Protein AF-0000000065955370 (afdb_homodimer)

GO terms:
  GO:0002281 macrophage activation involved in immune response (P, TAS)

Organism: Anas platyrhynchos (NCBI:txid8839)

Secondary structure (DSSP, 8-state):
--HHHHHHHHHHHHHHHTT-SSHHHHHHHHHHHHHHHHHHTTTTSGGGGSS--SSHHHHTT--SHHHHHHHHHHHHHHHHHHHTTS-TTSHHHHHHHHHHHHHHHHTHHHHHHHHHHHHHHT----SHHHHHHHHHHHHHHHHHHH------------------/--HHHHHHHHHHHHHHHTT-SSHHHHHHHHHHHHHHHHHHTTTTSGGGGSS--SSHHHHTT--SHHHHHHHHHHHHHHHHHHHTTS-TTSHHHHHHHHHHHHHHHHTHHHHHHHHHHHHHHT----SHHHHHHHHHHHHHHHHHHH------------------

pLDDT: mean 81.18, std 18.49, range [29.02, 98.19]

Solvent-accessible surface area (backbone atoms only — not comparable to full-atom values): 18518 Å² total; per-residue (Å²): 128,52,69,65,53,50,50,49,51,35,36,41,37,41,20,55,71,68,68,43,78,70,35,68,62,49,43,50,49,50,50,50,28,49,53,54,50,22,58,75,57,58,24,77,46,78,70,48,71,58,75,80,71,77,54,60,77,74,50,68,82,48,82,50,64,73,45,18,41,27,57,45,25,54,51,47,52,53,52,51,59,50,53,69,76,49,70,65,84,40,65,46,51,41,51,50,50,51,52,47,50,52,51,42,61,75,24,48,70,30,35,50,52,44,51,51,54,46,52,53,73,70,60,67,77,64,56,67,68,51,39,21,35,43,54,57,40,45,66,60,50,48,47,60,46,49,29,56,75,70,67,76,70,74,75,76,72,73,76,74,77,72,85,117,128,52,70,64,53,50,49,50,52,34,37,42,37,39,21,55,71,68,69,43,77,69,36,68,63,48,45,50,50,49,50,49,27,50,53,52,50,22,60,76,58,59,24,76,45,78,69,50,71,56,76,79,72,77,55,60,78,75,50,66,82,49,80,49,63,70,46,20,41,26,58,46,27,54,52,44,50,54,52,51,60,50,53,70,77,50,71,65,85,40,66,45,52,40,51,50,50,51,52,47,50,51,51,42,60,76,24,47,70,29,35,51,53,44,51,49,53,45,53,54,72,70,60,68,75,66,54,68,71,52,38,22,34,42,54,57,39,45,66,61,48,48,46,61,46,49,29,58,75,71,68,76,69,75,74,77,73,72,77,77,78,75,86,119

Nearest PDB structures (foldseek):
  3bes-assembly1_L  TM=5.157E-01  e=6.052E-05  Homo sapiens
  6e3l-assembly1_B  TM=5.035E-01  e=3.809E-04  Homo sapiens
  1d9c-assembly1_B  TM=4.790E-01  e=4.481E-04  Bos taurus
  1yo7-assembly2_B  TM=3.529E-01  e=4.428E+00  Escherichia coli
  3bes-assembly1_L  TM=5.156E-01  e=5.074E-05  Homo sapiens

Sequence (328 aa):
MTCQTYCLFVLSVIMIYFGCSGSALFLGQLQNDIDKLKADFNASNSDVADGNPVFIEKVKNWTERNEKRIILSQIVTLYLEMLKKTDMSKPHIKNLSEQLNTLRNTLSNDYKKFRDLVELSNLQLTGLKIQRKAVSELFSVLQKLVETSTSKRKRSQSPKRCRCMTCQTYCLFVLSVIMIYFGCSGSALFLGQLQNDIDKLKADFNASNSDVADGNPVFIEKVKNWTERNEKRIILSQIVTLYLEMLKKTDMSKPHIKNLSEQLNTLRNTLSNDYKKFRDLVELSNLQLTGLKIQRKAVSELFSVLQKLVETSTSKRKRSQSPKRCRC

InterPro domains:
  IPR002069 Interferon gamma [PF00714] (28-153)
  IPR002069 Interferon gamma [PIRSF001936] (8-158)
  IPR002069 Interferon gamma [PTHR11419] (1-162)
  IPR009079 Four-helical cytokine-like, core [G3DSA:1.20.1250.10] (27-161)
  IPR009079 Four-helical cytokine-like, core [SSF47266] (28-149)

Structure (mmCIF, N/CA/C/O backbone):
data_AF-0000000065955370-model_v1
#
loop_
_entity.id
_entity.type
_entity.pdbx_description
1 polymer 'Interferon gamma'
#
loop_
_atom_site.group_PDB
_atom_site.id
_atom_site.type_symbol
_atom_site.label_atom_id
_atom_site.label_alt_id
_atom_site.label_comp_id
_atom_site.label_asym_id
_atom_site.label_entity_id
_atom_site.label_seq_id
_atom_site.pdbx_PDB_ins_code
_atom_site.Cartn_x
_atom_site.Cartn_y
_atom_site.Cartn_z
_atom_site.occupancy
_atom_site.B_iso_or_equiv
_atom_site.auth_seq_id
_atom_site.auth_comp_id
_atom_site.auth_asym_id
_atom_site.auth_atom_id
_atom_site.pdbx_PDB_model_num
ATOM 1 N N . MET A 1 1 ? 20.359 -8.562 -24.25 1 47.53 1 MET A N 1
ATOM 2 C CA . MET A 1 1 ? 20.031 -9.633 -23.312 1 47.53 1 MET A CA 1
ATOM 3 C C . MET A 1 1 ? 18.875 -10.484 -23.828 1 47.53 1 MET A C 1
ATOM 5 O O . MET A 1 1 ? 17.797 -9.961 -24.109 1 47.53 1 MET A O 1
ATOM 9 N N . THR A 1 2 ? 19.188 -11.648 -24.203 1 54.66 2 THR A N 1
ATOM 10 C CA . THR A 1 2 ? 18.109 -12.438 -24.797 1 54.66 2 THR A CA 1
ATOM 11 C C . THR A 1 2 ? 17.031 -12.734 -23.766 1 54.66 2 THR A C 1
ATOM 13 O O . THR A 1 2 ? 17.281 -12.688 -22.562 1 54.66 2 THR A O 1
ATOM 16 N N . CYS A 1 3 ? 15.844 -12.859 -24.344 1 51.53 3 CYS A N 1
ATOM 17 C CA . CYS A 1 3 ? 14.68 -13.25 -23.562 1 51.53 3 CYS A CA 1
ATOM 18 C C . CYS A 1 3 ? 15.016 -14.391 -22.609 1 51.53 3 CYS A C 1
ATOM 20 O O . CYS A 1 3 ? 14.562 -14.406 -21.469 1 51.53 3 CYS A O 1
ATOM 22 N N . GLN A 1 4 ? 15.844 -15.219 -23.141 1 53.81 4 GLN A N 1
ATOM 23 C CA . GLN A 1 4 ? 16.234 -16.375 -22.328 1 53.81 4 GLN A CA 1
ATOM 24 C C . GLN A 1 4 ? 17.062 -15.953 -21.125 1 53.81 4 GLN A C 1
ATOM 26 O O . GLN A 1 4 ? 16.844 -16.453 -20.016 1 53.81 4 GLN A O 1
ATOM 31 N N . THR A 1 5 ? 17.906 -15.039 -21.328 1 56.91 5 THR A N 1
ATOM 32 C CA . THR A 1 5 ? 18.75 -14.562 -20.234 1 56.91 5 THR A CA 1
ATOM 33 C C . THR A 1 5 ? 17.922 -13.789 -19.203 1 56.91 5 THR A C 1
ATOM 35 O O . THR A 1 5 ? 18.141 -13.93 -18 1 56.91 5 THR A O 1
ATOM 38 N N . TYR A 1 6 ? 17.031 -13.039 -19.797 1 56.56 6 TYR A N 1
ATOM 39 C CA . TYR A 1 6 ? 16.156 -12.305 -18.906 1 56.56 6 TYR A CA 1
ATOM 40 C C . TYR A 1 6 ? 15.336 -13.25 -18.031 1 56.56 6 TYR A C 1
ATOM 42 O O . TYR A 1 6 ? 15.227 -13.047 -16.828 1 56.56 6 TYR A O 1
ATOM 50 N N . CYS A 1 7 ? 14.844 -14.234 -18.688 1 55.19 7 CYS A N 1
ATOM 51 C CA . CYS A 1 7 ? 14.047 -15.234 -17.984 1 55.19 7 CYS A CA 1
ATOM 52 C C . CYS A 1 7 ? 14.875 -15.914 -16.891 1 55.19 7 CYS A C 1
ATOM 54 O O . CYS A 1 7 ? 14.383 -16.125 -15.781 1 55.19 7 CYS A O 1
ATOM 56 N N . LEU A 1 8 ? 16.094 -16.203 -17.266 1 60.06 8 LEU A N 1
ATOM 57 C CA . LEU A 1 8 ? 16.969 -16.875 -16.312 1 60.06 8 LEU A CA 1
ATOM 58 C C . LEU A 1 8 ? 17.25 -15.953 -15.125 1 60.06 8 LEU A C 1
ATOM 60 O O . LEU A 1 8 ? 17.281 -16.406 -13.977 1 60.06 8 LEU A O 1
ATOM 64 N N . PHE A 1 9 ? 17.469 -14.742 -15.438 1 61.53 9 PHE A N 1
ATOM 65 C CA . PHE A 1 9 ? 17.766 -13.781 -14.391 1 61.53 9 PHE A CA 1
ATOM 66 C C . PHE A 1 9 ? 16.578 -13.617 -13.453 1 61.53 9 PHE A C 1
ATOM 68 O O . PHE A 1 9 ? 16.734 -13.648 -12.227 1 61.53 9 PHE A O 1
ATOM 75 N N . VAL A 1 10 ? 15.445 -13.453 -14.023 1 61.72 10 VAL A N 1
ATOM 76 C CA . VAL A 1 10 ? 14.234 -13.305 -13.227 1 61.72 10 VAL A CA 1
ATOM 77 C C . VAL A 1 10 ? 14.023 -14.547 -12.367 1 61.72 10 VAL A C 1
ATOM 79 O O . VAL A 1 10 ? 13.688 -14.438 -11.188 1 61.72 10 VAL A O 1
ATOM 82 N N . LEU A 1 11 ? 14.297 -15.633 -12.977 1 61.47 11 LEU A N 1
ATOM 83 C CA . LEU A 1 11 ? 14.109 -16.906 -12.297 1 61.47 11 LEU A CA 1
ATOM 84 C C . LEU A 1 11 ? 15.062 -17.047 -11.117 1 61.47 11 LEU A C 1
ATOM 86 O O . LEU A 1 11 ? 14.672 -17.531 -10.047 1 61.47 11 LEU A O 1
ATOM 90 N N . SER A 1 12 ? 16.172 -16.547 -11.281 1 62.62 12 SER A N 1
ATOM 91 C CA . SER A 1 12 ? 17.156 -16.625 -10.211 1 62.62 12 SER A CA 1
ATOM 92 C C . SER A 1 12 ? 16.734 -15.75 -9.023 1 62.62 12 SER A C 1
ATOM 94 O O . SER A 1 12 ? 16.891 -16.156 -7.867 1 62.62 12 SER A O 1
ATOM 96 N N . VAL A 1 13 ? 16.188 -14.656 -9.32 1 65.69 13 VAL A N 1
ATOM 97 C CA . VAL A 1 13 ? 15.781 -13.742 -8.258 1 65.69 13 VAL A CA 1
ATOM 98 C C . VAL A 1 13 ? 14.609 -14.336 -7.477 1 65.69 13 VAL A C 1
ATOM 100 O O . VAL A 1 13 ? 14.586 -14.273 -6.246 1 65.69 13 VAL A O 1
ATOM 103 N N . ILE A 1 14 ? 13.742 -14.93 -8.219 1 64.69 14 ILE A N 1
ATOM 104 C CA . ILE A 1 14 ? 12.609 -15.57 -7.566 1 64.69 14 ILE A CA 1
ATOM 105 C C . ILE A 1 14 ? 13.102 -16.703 -6.668 1 64.69 14 ILE A C 1
ATOM 107 O O . ILE A 1 14 ? 12.625 -16.859 -5.543 1 64.69 14 ILE A O 1
ATOM 111 N N . MET A 1 15 ? 14.062 -17.312 -7.227 1 65 15 MET A N 1
ATOM 112 C CA . MET A 1 15 ? 14.617 -18.438 -6.465 1 65 15 MET A CA 1
ATOM 113 C C . MET A 1 15 ? 15.242 -17.953 -5.16 1 65 15 MET A C 1
ATOM 115 O O . MET A 1 15 ? 15.047 -18.562 -4.109 1 65 15 MET A O 1
ATOM 119 N N . ILE A 1 16 ? 16.016 -16.891 -5.305 1 64.44 16 ILE A N 1
ATOM 120 C CA . ILE A 1 16 ? 16.641 -16.312 -4.121 1 64.44 16 ILE A CA 1
ATOM 121 C C . ILE A 1 16 ? 15.562 -15.875 -3.131 1 64.44 16 ILE A C 1
ATOM 123 O O . ILE A 1 16 ? 15.688 -16.109 -1.927 1 64.44 16 ILE A O 1
ATOM 127 N N . TYR A 1 17 ? 14.609 -15.422 -3.795 1 64.25 17 TYR A N 1
ATOM 128 C CA . TYR A 1 17 ? 13.516 -14.953 -2.945 1 64.25 17 TYR A CA 1
ATOM 129 C C . TYR A 1 17 ? 12.898 -16.109 -2.164 1 64.25 17 TYR A C 1
ATOM 131 O O . TYR A 1 17 ? 12.57 -15.953 -0.985 1 64.25 17 TYR A O 1
ATOM 139 N N . PHE A 1 18 ? 12.906 -17.312 -2.789 1 60.5 18 PHE A N 1
ATOM 140 C CA . PHE A 1 18 ? 12.281 -18.484 -2.18 1 60.5 18 PHE A CA 1
ATOM 141 C C . PHE A 1 18 ? 13.305 -19.312 -1.416 1 60.5 18 PHE A C 1
ATOM 143 O O . PHE A 1 18 ? 12.961 -20.328 -0.806 1 60.5 18 PHE A O 1
ATOM 150 N N . GLY A 1 19 ? 14.492 -18.672 -1.171 1 56.06 19 GLY A N 1
ATOM 151 C CA . GLY A 1 19 ? 15.547 -19.359 -0.437 1 56.06 19 GLY A CA 1
ATOM 152 C C . GLY A 1 19 ? 16.016 -20.625 -1.11 1 56.06 19 GLY A C 1
ATOM 153 O O . GLY A 1 19 ? 16.469 -21.562 -0.443 1 56.06 19 GLY A O 1
ATOM 154 N N . CYS A 1 20 ? 15.633 -20.938 -2.295 1 54.75 20 CYS A N 1
ATOM 155 C CA . CYS A 1 20 ? 16.016 -22.203 -2.924 1 54.75 20 CYS A CA 1
ATOM 156 C C . CYS A 1 20 ? 17.328 -22.062 -3.686 1 54.75 20 CYS A C 1
ATOM 158 O O . CYS A 1 20 ? 17.516 -21.094 -4.418 1 54.75 20 CYS A O 1
ATOM 160 N N . SER A 1 21 ? 18.406 -22.469 -3.051 1 52.06 21 SER A N 1
ATOM 161 C CA . SER A 1 21 ? 19.75 -22.469 -3.633 1 52.06 21 SER A CA 1
ATOM 162 C C . SER A 1 21 ? 19.766 -23.203 -4.973 1 52.06 21 SER A C 1
ATOM 164 O O . SER A 1 21 ? 20.641 -22.969 -5.801 1 52.06 21 SER A O 1
ATOM 166 N N . GLY A 1 22 ? 19.266 -24.359 -5.203 1 50.91 22 GLY A N 1
ATOM 167 C CA . GLY A 1 22 ? 19.375 -25.109 -6.434 1 50.91 22 GLY A CA 1
ATOM 168 C C . GLY A 1 22 ? 18.531 -24.547 -7.566 1 50.91 22 GLY A C 1
ATOM 169 O O . GLY A 1 22 ? 17.391 -24.969 -7.777 1 50.91 22 GLY A O 1
ATOM 170 N N . SER A 1 23 ? 18.891 -23.344 -8.203 1 57.84 23 SER A N 1
ATOM 171 C CA . SER A 1 23 ? 18.281 -22.156 -8.812 1 57.84 23 SER A CA 1
ATOM 172 C C . SER A 1 23 ? 17.422 -22.547 -10.016 1 57.84 23 SER A C 1
ATOM 174 O O . SER A 1 23 ? 16.234 -22.219 -10.07 1 57.84 23 SER A O 1
ATOM 176 N N . ALA A 1 24 ? 18 -23.141 -10.984 1 58.75 24 ALA A N 1
ATOM 177 C CA . ALA A 1 24 ? 17.328 -23.391 -12.258 1 58.75 24 ALA A CA 1
ATOM 178 C C . ALA A 1 24 ? 16.297 -24.5 -12.125 1 58.75 24 ALA A C 1
ATOM 180 O O . ALA A 1 24 ? 15.211 -24.438 -12.719 1 58.75 24 ALA A O 1
ATOM 181 N N . LEU A 1 25 ? 16.516 -25.547 -11.328 1 60.09 25 LEU A N 1
ATOM 182 C CA . LEU A 1 25 ? 15.609 -26.688 -11.133 1 60.09 25 LEU A CA 1
ATOM 183 C C . LEU A 1 25 ? 14.328 -26.234 -10.438 1 60.09 25 LEU A C 1
ATOM 185 O O . LEU A 1 25 ? 13.234 -26.703 -10.773 1 60.09 25 LEU A O 1
ATOM 189 N N . PHE A 1 26 ? 14.516 -25.344 -9.648 1 68.88 26 PHE A N 1
ATOM 190 C CA . PHE A 1 26 ? 13.352 -24.859 -8.914 1 68.88 26 PHE A CA 1
ATOM 191 C C . PHE A 1 26 ? 12.406 -24.094 -9.828 1 68.88 26 PHE A C 1
ATOM 193 O O . PHE A 1 26 ? 11.195 -24.312 -9.797 1 68.88 26 PHE A O 1
ATOM 200 N N . LEU A 1 27 ? 13.008 -23.312 -10.688 1 70.31 27 LEU A N 1
ATOM 201 C CA . LEU A 1 27 ? 12.164 -22.531 -11.594 1 70.31 27 LEU A CA 1
ATOM 202 C C . LEU A 1 27 ? 11.453 -23.438 -12.594 1 70.31 27 LEU A C 1
ATOM 204 O O . LEU A 1 27 ? 10.281 -23.219 -12.914 1 70.31 27 LEU A O 1
ATOM 208 N N . GLY A 1 28 ? 12.281 -24.391 -12.984 1 77.31 28 GLY A N 1
ATOM 209 C CA . GLY A 1 28 ? 11.656 -25.359 -13.859 1 77.31 28 GLY A CA 1
ATOM 210 C C . GLY A 1 28 ? 10.5 -26.094 -13.219 1 77.31 28 GLY A C 1
ATOM 211 O O . GLY A 1 28 ? 9.445 -26.281 -13.836 1 77.31 28 GLY A O 1
ATOM 212 N N . GLN A 1 29 ? 10.75 -26.469 -12.055 1 83.12 29 GLN A N 1
ATOM 213 C CA . GLN A 1 29 ? 9.688 -27.156 -11.328 1 83.12 29 GLN A CA 1
ATOM 214 C C . GLN A 1 29 ? 8.484 -26.234 -11.102 1 83.12 29 GLN A C 1
ATOM 216 O O . GLN A 1 29 ? 7.34 -26.672 -11.242 1 83.12 29 GLN A O 1
ATOM 221 N N . LEU A 1 30 ? 8.781 -25.016 -10.758 1 84.44 30 LEU A N 1
ATOM 222 C CA . LEU A 1 30 ? 7.707 -24.047 -1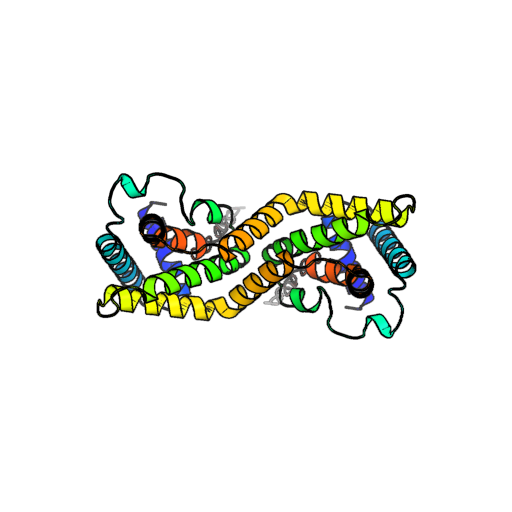0.547 1 84.44 30 LEU A CA 1
ATOM 223 C C . LEU A 1 30 ? 6.902 -23.844 -11.828 1 84.44 30 LEU A C 1
ATOM 225 O O . LEU A 1 30 ? 5.672 -23.875 -11.805 1 84.44 30 LEU A O 1
ATOM 229 N N . GLN A 1 31 ? 7.633 -23.672 -12.875 1 85.31 31 GLN A N 1
ATOM 230 C CA . GLN A 1 31 ? 6.969 -23.484 -14.164 1 85.31 31 GLN A CA 1
ATOM 231 C C . GLN A 1 31 ? 6.129 -24.703 -14.531 1 85.31 31 GLN A C 1
ATOM 233 O O . GLN A 1 31 ? 5.012 -24.562 -15.031 1 85.31 31 GLN A O 1
ATOM 238 N N . ASN A 1 32 ? 6.742 -25.797 -14.312 1 90.94 32 ASN A N 1
ATOM 239 C CA . ASN A 1 32 ? 6.023 -27.031 -14.609 1 90.94 32 ASN A CA 1
ATOM 240 C C . ASN A 1 32 ? 4.758 -27.156 -13.758 1 90.94 32 ASN A C 1
ATOM 242 O O . ASN A 1 32 ? 3.703 -27.547 -14.266 1 90.94 32 ASN A O 1
ATOM 246 N N . ASP A 1 33 ? 4.848 -26.844 -12.516 1 93.06 33 ASP A N 1
ATOM 247 C CA . ASP A 1 33 ? 3.693 -26.891 -11.617 1 93.06 33 ASP A CA 1
ATOM 248 C C . ASP A 1 33 ? 2.609 -25.922 -12.062 1 93.06 33 ASP A C 1
ATOM 250 O O . ASP A 1 33 ? 1.421 -26.234 -12.031 1 93.06 33 ASP A O 1
ATOM 254 N N . ILE A 1 34 ? 3.025 -24.781 -12.531 1 93.94 34 ILE A N 1
ATOM 255 C CA . ILE A 1 34 ? 2.072 -23.766 -12.977 1 93.94 34 ILE A CA 1
ATOM 256 C C . ILE A 1 34 ? 1.418 -24.219 -14.281 1 93.94 34 ILE A C 1
ATOM 258 O O . ILE A 1 34 ? 0.213 -24.047 -14.477 1 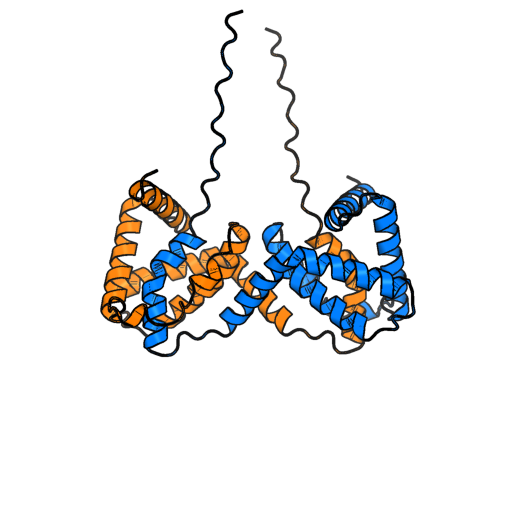93.94 34 ILE A O 1
ATOM 262 N N . ASP A 1 35 ? 2.201 -24.828 -15.18 1 93.81 35 ASP A N 1
ATOM 263 C CA . ASP A 1 35 ? 1.634 -25.328 -16.422 1 93.81 35 ASP A CA 1
ATOM 264 C C . ASP A 1 35 ? 0.579 -26.406 -16.156 1 93.81 35 ASP A C 1
ATOM 266 O O . ASP A 1 35 ? -0.471 -26.422 -16.797 1 93.81 35 ASP A O 1
ATOM 270 N N . LYS A 1 36 ? 0.849 -27.266 -15.273 1 95.94 36 LYS A N 1
ATOM 271 C CA . LYS A 1 36 ? -0.118 -28.281 -14.898 1 95.94 36 LYS A CA 1
ATOM 272 C C . LYS A 1 36 ? -1.363 -27.672 -14.273 1 95.94 36 LYS A C 1
ATOM 274 O O . LYS A 1 36 ? -2.482 -28.125 -14.516 1 95.94 36 LYS A O 1
ATOM 279 N N . LEU A 1 37 ? -1.163 -26.656 -13.438 1 96.25 37 LEU A N 1
ATOM 280 C CA . LEU A 1 37 ? -2.297 -25.953 -12.859 1 96.25 37 LEU A CA 1
ATOM 281 C C . LEU A 1 37 ? -3.148 -25.312 -13.945 1 96.25 37 LEU A C 1
ATOM 283 O O . LEU A 1 37 ? -4.379 -25.375 -13.898 1 96.25 37 LEU A O 1
ATOM 287 N N . LYS A 1 38 ? -2.51 -24.703 -14.953 1 95.5 38 LYS A N 1
ATOM 288 C CA . LYS A 1 38 ? -3.223 -24.109 -16.078 1 95.5 38 LYS A CA 1
ATOM 289 C C . LYS A 1 38 ? -4.082 -25.141 -16.797 1 95.5 38 LYS A C 1
ATOM 291 O O . LYS A 1 38 ? -5.207 -24.859 -17.203 1 95.5 38 LYS A O 1
ATOM 296 N N . ALA A 1 39 ? -3.512 -26.281 -16.953 1 94.75 39 ALA A N 1
ATOM 297 C CA . ALA A 1 39 ? -4.262 -27.359 -17.578 1 94.75 39 ALA A CA 1
ATOM 298 C C . ALA A 1 39 ? -5.465 -27.766 -16.734 1 94.75 39 ALA A C 1
ATOM 300 O O . ALA A 1 39 ? -6.559 -27.984 -17.266 1 94.75 39 ALA A O 1
ATOM 301 N N . ASP A 1 40 ? -5.332 -27.812 -15.406 1 94.69 40 ASP A N 1
ATOM 302 C CA . ASP A 1 40 ? -6.418 -28.188 -14.5 1 94.69 40 ASP A CA 1
ATOM 303 C C . ASP A 1 40 ? -7.602 -27.234 -14.641 1 94.69 40 ASP A C 1
ATOM 305 O O . ASP A 1 40 ? -8.758 -27.641 -14.516 1 94.69 40 ASP A O 1
ATOM 309 N N . PHE A 1 41 ? -7.352 -25.984 -14.922 1 93.75 41 PHE A N 1
ATOM 310 C CA . PHE A 1 41 ? -8.375 -24.953 -14.961 1 93.75 41 PHE A CA 1
ATOM 311 C C . PHE A 1 41 ? -8.773 -24.641 -16.391 1 93.75 41 PHE A C 1
ATOM 313 O O . PHE A 1 41 ? -9.602 -23.75 -16.641 1 93.75 41 PHE A O 1
ATOM 320 N N . ASN A 1 42 ? -8.117 -25.344 -17.328 1 91.75 42 ASN A N 1
ATOM 321 C CA . ASN A 1 42 ? -8.312 -25.016 -18.734 1 91.75 42 ASN A CA 1
ATOM 322 C C . ASN A 1 42 ? -8 -23.547 -19.016 1 91.75 42 ASN A C 1
ATOM 324 O O . ASN A 1 42 ? -8.773 -22.859 -19.688 1 91.75 42 ASN A O 1
ATOM 328 N N . ALA A 1 43 ? -6.938 -23.078 -18.422 1 91.19 43 ALA A N 1
ATOM 329 C CA . ALA A 1 43 ? -6.578 -21.672 -18.469 1 91.19 43 ALA A CA 1
ATOM 330 C C . ALA A 1 43 ? -5.684 -21.375 -19.672 1 91.19 43 ALA A C 1
ATOM 332 O O . ALA A 1 43 ? -5.172 -20.266 -19.812 1 91.19 43 ALA A O 1
ATOM 333 N N . SER A 1 44 ? -5.512 -22.344 -20.531 1 82.06 44 SER A N 1
ATOM 334 C CA . SER A 1 44 ? -4.703 -22.156 -21.734 1 82.06 44 SER A CA 1
ATOM 335 C C . SER A 1 44 ? -5.578 -21.859 -22.938 1 82.06 44 SER A C 1
ATOM 337 O O . SER A 1 44 ? -5.066 -21.578 -24.031 1 82.06 44 SER A O 1
ATOM 339 N N . ASN A 1 45 ? -6.844 -21.875 -22.781 1 81.19 45 ASN A N 1
ATOM 340 C CA . ASN A 1 45 ? -7.762 -21.656 -23.891 1 81.19 45 ASN A CA 1
ATOM 341 C C . ASN A 1 45 ? -7.805 -20.203 -24.328 1 81.19 45 ASN A C 1
ATOM 343 O O . ASN A 1 45 ? -7.578 -19.297 -23.5 1 81.19 45 ASN A O 1
ATOM 347 N N . SER A 1 46 ? -8.062 -19.969 -25.516 1 75.88 46 SER A N 1
ATOM 348 C CA . SER A 1 46 ? -7.984 -18.656 -26.141 1 75.88 46 SER A CA 1
ATOM 349 C C . SER A 1 46 ? -8.992 -17.688 -25.516 1 75.88 46 SER A C 1
ATOM 351 O O . SER A 1 46 ? -8.805 -16.469 -25.562 1 75.88 46 SER A O 1
ATOM 353 N N . ASP A 1 47 ? -10.031 -18.25 -24.906 1 78.44 47 ASP A N 1
ATOM 354 C CA . ASP A 1 47 ? -11.062 -17.375 -24.359 1 78.44 47 ASP A CA 1
ATOM 355 C C . ASP A 1 47 ? -10.594 -16.734 -23.062 1 78.44 47 ASP A C 1
ATOM 357 O O . ASP A 1 47 ? -11.188 -15.75 -22.609 1 78.44 47 ASP A O 1
ATOM 361 N N . VAL A 1 48 ? -9.508 -17.203 -22.484 1 80.62 48 VAL A N 1
ATOM 362 C CA . VAL A 1 48 ? -8.977 -16.688 -21.234 1 80.62 48 VAL A CA 1
ATOM 363 C C . VAL A 1 48 ? -8.438 -15.266 -21.438 1 80.62 48 VAL A C 1
ATOM 365 O O . VAL A 1 48 ? -8.5 -14.438 -20.531 1 80.62 48 VAL A O 1
ATOM 368 N N . ALA A 1 49 ? -7.973 -15.016 -22.641 1 78 49 ALA A N 1
ATOM 369 C CA . ALA A 1 49 ? -7.379 -13.727 -22.953 1 78 49 ALA A CA 1
ATOM 370 C C . ALA A 1 49 ? -8.453 -12.648 -23.109 1 78 49 ALA A C 1
ATOM 372 O O . ALA A 1 49 ? -8.156 -11.453 -23.094 1 78 49 ALA A O 1
ATOM 373 N N . ASP A 1 50 ? -9.719 -13.195 -23.141 1 79.88 50 ASP A N 1
ATOM 374 C CA . ASP A 1 50 ? -10.797 -12.227 -23.344 1 79.88 50 ASP A CA 1
ATOM 375 C C . ASP A 1 50 ? -11.086 -11.469 -22.047 1 79.88 50 ASP A C 1
ATOM 377 O O . ASP A 1 50 ? -11.07 -12.047 -20.953 1 79.88 50 ASP A O 1
ATOM 381 N N . GLY A 1 51 ? -11.234 -10.141 -22.219 1 81.12 51 GLY A N 1
ATOM 382 C CA . GLY A 1 51 ? -11.562 -9.305 -21.078 1 81.12 51 GLY A CA 1
ATOM 383 C C . GLY A 1 51 ? -10.336 -8.734 -20.391 1 81.12 51 GLY A C 1
ATOM 384 O O . GLY A 1 51 ? -9.227 -8.805 -20.922 1 81.12 51 GLY A O 1
ATOM 385 N N . ASN A 1 52 ? -10.492 -8.141 -19.203 1 85.69 52 ASN A N 1
ATOM 386 C CA . ASN A 1 52 ? -9.422 -7.465 -18.469 1 85.69 52 ASN A CA 1
ATOM 387 C C . ASN A 1 52 ? -8.648 -8.43 -17.594 1 85.69 52 ASN A C 1
ATOM 389 O O . ASN A 1 52 ? -9.227 -9.344 -17 1 85.69 52 ASN A O 1
ATOM 393 N N . PRO A 1 53 ? -7.324 -8.289 -17.578 1 91.56 53 PRO A N 1
ATOM 394 C CA . PRO A 1 53 ? -6.523 -9.094 -16.641 1 91.56 53 PRO A CA 1
ATOM 395 C C . PRO A 1 53 ? -6.926 -8.891 -15.188 1 91.56 53 PRO A C 1
ATOM 397 O O . PRO A 1 53 ? -7.57 -7.895 -14.852 1 91.56 53 PRO A O 1
ATOM 400 N N . VAL A 1 54 ? -6.574 -9.898 -14.414 1 94.5 54 VAL A N 1
ATOM 401 C CA . VAL A 1 54 ? -6.941 -9.844 -13 1 94.5 54 VAL A CA 1
ATOM 402 C C . VAL A 1 54 ? -5.922 -9 -12.234 1 94.5 54 VAL A C 1
ATOM 404 O O . VAL A 1 54 ? -6.285 -8.047 -11.547 1 94.5 54 VAL A O 1
ATOM 407 N N . PHE A 1 55 ? -4.586 -9.32 -12.43 1 96 55 PHE A N 1
ATOM 408 C CA . PHE A 1 55 ? -3.561 -8.695 -11.602 1 96 55 PHE A CA 1
ATOM 409 C C . PHE A 1 55 ? -2.598 -7.883 -12.453 1 96 55 PHE A C 1
ATOM 411 O O . PHE A 1 55 ? -2.094 -6.848 -12.016 1 96 55 PHE A O 1
ATOM 418 N N . ILE A 1 56 ? -2.334 -8.227 -13.633 1 93.19 56 ILE A N 1
ATOM 419 C CA . ILE A 1 56 ? -1.196 -7.781 -14.43 1 93.19 56 ILE A CA 1
ATOM 420 C C . ILE A 1 56 ? -1.282 -6.273 -14.641 1 93.19 56 ILE A C 1
ATOM 422 O O . ILE A 1 56 ? -0.278 -5.562 -14.531 1 93.19 56 ILE A O 1
ATOM 426 N N . GLU A 1 57 ? -2.463 -5.746 -14.953 1 90 57 GLU A N 1
ATOM 427 C CA . GLU A 1 57 ? -2.605 -4.312 -15.188 1 90 57 GLU A CA 1
ATOM 428 C C . GLU A 1 57 ? -2.346 -3.512 -13.922 1 90 57 GLU A C 1
ATOM 430 O O . GLU A 1 57 ? -1.787 -2.414 -13.977 1 90 57 GLU A O 1
ATOM 435 N N . LYS A 1 58 ? -2.639 -4.117 -12.781 1 91 58 LYS A N 1
ATOM 436 C CA . LYS A 1 58 ? -2.521 -3.443 -11.492 1 91 58 LYS A CA 1
ATOM 437 C C . LYS A 1 58 ? -1.069 -3.4 -11.023 1 91 58 LYS A C 1
ATOM 439 O O . LYS A 1 58 ? -0.693 -2.539 -10.227 1 91 58 LYS A O 1
ATOM 444 N N . VAL A 1 59 ? -0.24 -4.277 -11.555 1 93 59 VAL A N 1
ATOM 445 C CA . VAL A 1 59 ? 1.101 -4.387 -10.992 1 93 59 VAL A CA 1
ATOM 446 C C . VAL A 1 59 ? 2.117 -3.77 -11.945 1 93 59 VAL A C 1
ATOM 448 O O . VAL A 1 59 ? 3.312 -3.723 -11.648 1 93 59 VAL A O 1
ATOM 451 N N . LYS A 1 60 ? 1.652 -3.236 -13.031 1 88.94 60 LYS A N 1
ATOM 452 C CA . LYS A 1 60 ? 2.541 -2.717 -14.07 1 88.94 60 LYS A CA 1
ATOM 453 C C . LYS A 1 60 ? 3.316 -1.501 -13.562 1 88.94 60 LYS A C 1
ATOM 455 O O . LYS A 1 60 ? 4.488 -1.323 -13.906 1 88.94 60 LYS A O 1
ATOM 460 N N . ASN A 1 61 ? 2.727 -0.754 -12.664 1 87.5 61 ASN A N 1
ATOM 461 C CA . ASN A 1 61 ? 3.344 0.506 -12.273 1 87.5 61 ASN A CA 1
ATOM 462 C C . ASN A 1 61 ? 4.07 0.379 -10.938 1 87.5 61 ASN A C 1
ATOM 464 O O . ASN A 1 61 ? 4.508 1.379 -10.367 1 87.5 61 ASN A O 1
ATOM 468 N N . TRP A 1 62 ? 4.203 -0.803 -10.484 1 89.31 62 TRP A N 1
ATOM 469 C CA . TRP A 1 62 ? 4.961 -1.064 -9.266 1 89.31 62 TRP A CA 1
ATOM 470 C C . TRP A 1 62 ? 6.406 -1.421 -9.586 1 89.31 62 TRP A C 1
ATOM 472 O O . TRP A 1 62 ? 6.695 -2.533 -10.039 1 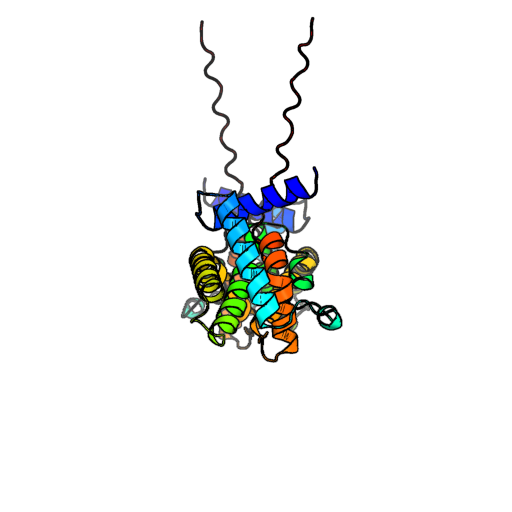89.31 62 TRP A O 1
ATOM 482 N N . THR A 1 63 ? 7.328 -0.474 -9.398 1 83.62 63 THR A N 1
ATOM 483 C CA . THR A 1 63 ? 8.664 -0.628 -9.953 1 83.62 63 THR A CA 1
ATOM 484 C C . THR A 1 63 ? 9.695 -0.848 -8.852 1 83.62 63 THR A C 1
ATOM 486 O O . THR A 1 63 ? 10.719 -1.497 -9.062 1 83.62 63 THR A O 1
ATOM 489 N N . GLU A 1 64 ? 9.461 -0.386 -7.68 1 85.19 64 GLU A N 1
ATOM 490 C CA . GLU A 1 64 ? 10.453 -0.488 -6.617 1 85.19 64 GLU A CA 1
ATOM 491 C C . GLU A 1 64 ? 10.203 -1.716 -5.746 1 85.19 64 GLU A C 1
ATOM 493 O O . GLU A 1 64 ? 9.055 -2.084 -5.496 1 85.19 64 GLU A O 1
ATOM 498 N N . ARG A 1 65 ? 11.234 -2.295 -5.215 1 84.38 65 ARG A N 1
ATOM 499 C CA . ARG A 1 65 ? 11.195 -3.568 -4.504 1 84.38 65 ARG A CA 1
ATOM 500 C C . ARG A 1 65 ? 10.25 -3.498 -3.307 1 84.38 65 ARG A C 1
ATOM 502 O O . ARG A 1 65 ? 9.375 -4.348 -3.15 1 84.38 65 ARG A O 1
ATOM 509 N N . ASN A 1 66 ? 10.43 -2.475 -2.516 1 85.69 66 ASN A N 1
ATOM 510 C CA . ASN A 1 66 ? 9.688 -2.408 -1.262 1 85.69 66 ASN A CA 1
ATOM 511 C C . ASN A 1 66 ? 8.195 -2.215 -1.506 1 85.69 66 ASN A C 1
ATOM 513 O O . ASN A 1 66 ? 7.367 -2.777 -0.788 1 85.69 66 ASN A O 1
ATOM 517 N N . GLU A 1 67 ? 7.863 -1.461 -2.5 1 92.94 67 GLU A N 1
ATOM 518 C CA . GLU A 1 67 ? 6.445 -1.3 -2.811 1 92.94 67 GLU A CA 1
ATOM 519 C C . GLU A 1 67 ? 5.883 -2.551 -3.479 1 92.94 67 GLU A C 1
ATOM 521 O O . GLU A 1 67 ? 4.727 -2.918 -3.246 1 92.94 67 GLU A O 1
ATOM 526 N N . LYS A 1 68 ? 6.688 -3.256 -4.258 1 93 68 LYS A N 1
ATOM 527 C CA . LYS A 1 68 ? 6.258 -4.496 -4.902 1 93 68 LYS A CA 1
ATOM 528 C C . LYS A 1 68 ? 5.914 -5.562 -3.871 1 93 68 LYS A C 1
ATOM 530 O O . LYS A 1 68 ? 4.965 -6.328 -4.051 1 93 68 LYS A O 1
ATOM 535 N N . ARG A 1 69 ? 6.637 -5.594 -2.809 1 93.56 69 ARG A N 1
ATOM 536 C CA . ARG A 1 69 ? 6.438 -6.602 -1.77 1 93.56 69 ARG A CA 1
ATOM 537 C C . ARG A 1 69 ? 5.074 -6.438 -1.105 1 93.56 69 ARG A C 1
ATOM 539 O O . ARG A 1 69 ? 4.43 -7.43 -0.752 1 93.56 69 ARG A O 1
ATOM 546 N N . ILE A 1 70 ? 4.625 -5.219 -1.003 1 96.62 70 ILE A N 1
ATOM 547 C CA . ILE A 1 70 ? 3.334 -4.957 -0.37 1 96.62 70 ILE A CA 1
ATOM 548 C C . ILE A 1 70 ? 2.213 -5.535 -1.229 1 96.62 70 ILE A C 1
ATOM 550 O O . ILE A 1 70 ? 1.381 -6.305 -0.742 1 96.62 70 ILE A O 1
ATOM 554 N N . ILE A 1 71 ? 2.195 -5.238 -2.469 1 97.44 71 ILE A N 1
ATOM 555 C CA . ILE A 1 71 ? 1.117 -5.715 -3.326 1 97.44 71 ILE A CA 1
ATOM 556 C C . ILE A 1 71 ? 1.246 -7.223 -3.527 1 97.44 71 ILE A C 1
ATOM 558 O O . ILE A 1 71 ? 0.242 -7.938 -3.584 1 97.44 71 ILE A O 1
ATOM 562 N N . LEU A 1 72 ? 2.477 -7.73 -3.586 1 96.31 72 LEU A N 1
ATOM 563 C CA . LEU A 1 72 ? 2.709 -9.164 -3.715 1 96.31 72 LEU A CA 1
ATOM 564 C C . LEU A 1 72 ? 2.129 -9.922 -2.523 1 96.31 72 LEU A C 1
ATOM 566 O O . LEU A 1 72 ? 1.569 -11.008 -2.686 1 96.31 72 LEU A O 1
ATOM 570 N N . SER A 1 73 ? 2.211 -9.367 -1.358 1 96.62 73 SER A N 1
ATOM 571 C CA . SER A 1 73 ? 1.727 -10.047 -0.159 1 96.62 73 SER A CA 1
ATOM 572 C C . SER A 1 73 ? 0.232 -10.328 -0.251 1 96.62 73 SER A C 1
ATOM 574 O O . SER A 1 73 ? -0.218 -11.422 0.098 1 96.62 73 SER A O 1
ATOM 576 N N . GLN A 1 74 ? -0.528 -9.367 -0.782 1 98.19 74 GLN A N 1
ATOM 577 C CA . GLN A 1 74 ? -1.964 -9.586 -0.932 1 98.19 74 GLN A CA 1
ATOM 578 C C . GLN A 1 74 ? -2.262 -10.539 -2.084 1 98.19 74 GLN A C 1
ATOM 580 O O . GLN A 1 74 ? -3.135 -11.398 -1.971 1 98.19 74 GLN A O 1
ATOM 585 N N . ILE A 1 75 ? -1.553 -10.438 -3.156 1 98.06 75 ILE A N 1
ATOM 586 C CA . ILE A 1 75 ? -1.792 -11.273 -4.328 1 98.06 75 ILE A CA 1
ATOM 587 C C . ILE A 1 75 ? -1.511 -12.734 -3.984 1 98.06 75 ILE A C 1
ATOM 589 O O . ILE A 1 75 ? -2.273 -13.625 -4.367 1 98.06 75 ILE A O 1
ATOM 593 N N . VAL A 1 76 ? -0.455 -12.992 -3.256 1 96.56 76 VAL A N 1
ATOM 594 C CA . VAL A 1 76 ? -0.115 -14.344 -2.822 1 96.56 76 VAL A CA 1
ATOM 595 C C . VAL A 1 76 ? -1.234 -14.906 -1.946 1 96.56 76 VAL A C 1
ATOM 597 O O . VAL A 1 76 ? -1.604 -16.078 -2.072 1 96.56 76 VAL A O 1
ATOM 600 N N . THR A 1 77 ? -1.811 -14.102 -1.08 1 97.25 77 THR A N 1
ATOM 601 C CA . THR A 1 77 ? -2.922 -14.5 -0.223 1 97.25 77 THR A CA 1
ATOM 602 C C . THR A 1 77 ? -4.125 -14.922 -1.061 1 97.25 77 THR A C 1
ATOM 604 O O . THR A 1 77 ? -4.758 -15.945 -0.777 1 97.25 77 THR A O 1
ATOM 607 N N . LEU A 1 78 ? -4.445 -14.211 -2.104 1 97.81 78 LEU A N 1
ATOM 608 C CA . LEU A 1 78 ? -5.574 -14.508 -2.977 1 97.81 78 LEU A CA 1
ATOM 609 C C . LEU A 1 78 ? -5.355 -15.828 -3.713 1 97.81 78 LEU A C 1
ATOM 611 O O . LEU A 1 78 ? -6.273 -16.641 -3.818 1 97.81 78 LEU A O 1
ATOM 615 N N . TYR A 1 79 ? -4.113 -16.047 -4.191 1 97.25 79 TYR A N 1
ATOM 616 C CA . TYR A 1 79 ? -3.814 -17.297 -4.875 1 97.25 79 TYR A CA 1
ATOM 617 C C . TYR A 1 79 ? -3.934 -18.484 -3.922 1 97.25 79 TYR A C 1
ATOM 619 O O . TYR A 1 79 ? -4.434 -19.547 -4.301 1 97.25 79 TYR A O 1
ATOM 627 N N . LEU A 1 80 ? -3.451 -18.328 -2.715 1 96.88 80 LEU A N 1
ATOM 628 C CA . LEU A 1 80 ? -3.529 -19.391 -1.73 1 96.88 80 LEU A CA 1
ATOM 629 C C . LEU A 1 80 ? -4.98 -19.734 -1.398 1 96.88 80 LEU A C 1
ATOM 631 O O . LEU A 1 80 ? -5.34 -20.906 -1.263 1 96.88 80 LEU A O 1
ATOM 635 N N . GLU A 1 81 ? -5.816 -18.719 -1.276 1 96.44 81 GLU A N 1
ATOM 636 C CA . GLU A 1 81 ? -7.238 -18.938 -1.035 1 96.44 81 GLU A CA 1
ATOM 637 C C . GLU A 1 81 ? -7.879 -19.719 -2.182 1 96.44 81 GLU A C 1
ATOM 639 O O . GLU A 1 81 ? -8.703 -20.594 -1.952 1 96.44 81 GLU A O 1
ATOM 644 N N . MET A 1 82 ? -7.496 -19.438 -3.371 1 96 82 MET A N 1
ATOM 645 C CA . MET A 1 82 ? -8.008 -20.125 -4.547 1 96 82 MET A CA 1
ATOM 646 C C . MET A 1 82 ? -7.578 -21.594 -4.555 1 96 82 MET A C 1
ATOM 648 O O . MET A 1 82 ? -8.383 -22.484 -4.836 1 96 82 MET A O 1
ATOM 652 N N . LEU A 1 83 ? -6.301 -21.828 -4.203 1 96.06 83 LEU A N 1
ATOM 653 C CA . LEU A 1 83 ? -5.734 -23.172 -4.277 1 96.06 83 LEU A CA 1
ATOM 654 C C . LEU A 1 83 ? -6.32 -24.062 -3.189 1 96.06 83 LEU A C 1
ATOM 656 O O . LEU A 1 83 ? -6.375 -25.281 -3.348 1 96.06 83 LEU A O 1
ATOM 660 N N . LYS A 1 84 ? -6.828 -23.438 -2.094 1 94.44 84 LYS A N 1
ATOM 661 C CA . LYS A 1 84 ? -7.438 -24.203 -1.009 1 94.44 84 LYS A CA 1
ATOM 662 C C . LYS A 1 84 ? -8.672 -24.953 -1.493 1 94.44 84 LYS A C 1
ATOM 664 O O . LYS A 1 84 ? -9.055 -25.969 -0.909 1 94.44 84 LYS A O 1
ATOM 669 N N . LYS A 1 85 ? -9.281 -24.484 -2.523 1 92.38 85 LYS A N 1
ATOM 670 C CA . LYS A 1 85 ? -10.516 -25.078 -3.029 1 92.38 85 LYS A CA 1
ATOM 671 C C . LYS A 1 85 ? -10.227 -26.047 -4.164 1 92.38 85 LYS A C 1
ATOM 673 O O . LYS A 1 85 ? -11.148 -26.547 -4.812 1 92.38 85 LYS A O 1
ATOM 678 N N . THR A 1 86 ? -8.945 -26.312 -4.512 1 93.56 86 THR A N 1
ATOM 679 C CA . THR A 1 86 ? -8.523 -27.234 -5.562 1 93.56 86 THR A CA 1
ATOM 680 C C . THR A 1 86 ? -8.148 -28.594 -4.969 1 93.56 86 THR A C 1
ATOM 682 O O . THR A 1 86 ? -8.211 -28.781 -3.752 1 93.56 86 THR A O 1
ATOM 685 N N . ASP A 1 87 ? -7.852 -29.594 -5.84 1 95.12 87 ASP A N 1
ATOM 686 C CA . ASP A 1 87 ? -7.512 -30.969 -5.449 1 95.12 87 ASP A CA 1
ATOM 687 C C . ASP A 1 87 ? -6.09 -31.047 -4.902 1 95.12 87 ASP A C 1
ATOM 689 O O . ASP A 1 87 ? -5.141 -31.266 -5.66 1 95.12 87 ASP A O 1
ATOM 693 N N . MET A 1 88 ? -5.938 -31.094 -3.627 1 93.56 88 MET A N 1
ATOM 694 C CA . MET A 1 88 ? -4.645 -31.031 -2.945 1 93.56 88 MET A CA 1
ATOM 695 C C . MET A 1 88 ? -3.936 -32.375 -3.012 1 93.56 88 MET A C 1
ATOM 697 O O . MET A 1 88 ? -2.795 -32.5 -2.562 1 93.56 88 MET A O 1
ATOM 701 N N . SER A 1 89 ? -4.582 -33.344 -3.529 1 95.31 89 SER A N 1
ATOM 702 C CA . SER A 1 89 ? -3.92 -34.625 -3.699 1 95.31 89 SER A CA 1
ATOM 703 C C . SER A 1 89 ? -2.959 -34.625 -4.883 1 95.31 89 SER A C 1
ATOM 705 O O . SER A 1 89 ? -2.094 -35.469 -5.008 1 95.31 89 SER A O 1
ATOM 707 N N . LYS A 1 90 ? -3.074 -33.625 -5.789 1 96.38 90 LYS A N 1
ATOM 708 C CA . LYS A 1 90 ? -2.168 -33.469 -6.922 1 96.38 90 LYS A CA 1
ATOM 709 C C . LYS A 1 90 ? -0.847 -32.844 -6.488 1 96.38 90 LYS A C 1
ATOM 711 O O . LYS A 1 90 ? -0.833 -31.781 -5.883 1 96.38 90 LYS A O 1
ATOM 716 N N . PRO A 1 91 ? 0.281 -33.469 -6.832 1 94.94 91 PRO A N 1
ATOM 717 C CA . PRO A 1 91 ? 1.582 -33 -6.34 1 94.94 91 PRO A CA 1
ATOM 718 C C . PRO A 1 91 ? 1.899 -31.562 -6.766 1 94.94 91 PRO A C 1
ATOM 720 O O . PRO A 1 91 ? 2.479 -30.797 -5.992 1 94.94 91 PRO A O 1
ATOM 723 N N . HIS A 1 92 ? 1.611 -31.234 -7.98 1 93.25 92 HIS A N 1
ATOM 724 C CA . HIS A 1 92 ? 1.951 -29.891 -8.438 1 93.25 92 HIS A CA 1
ATOM 725 C C . HIS A 1 92 ? 1.168 -28.828 -7.676 1 93.25 92 HIS A C 1
ATOM 727 O O . HIS A 1 92 ? 1.671 -27.719 -7.441 1 93.25 92 HIS A O 1
ATOM 733 N N . ILE A 1 93 ? -0.077 -29.125 -7.27 1 96.06 93 ILE A N 1
ATOM 734 C CA . ILE A 1 93 ? -0.876 -28.188 -6.496 1 96.06 93 ILE A CA 1
ATOM 735 C C . ILE A 1 93 ? -0.32 -28.078 -5.078 1 96.06 93 ILE A C 1
ATOM 737 O O . ILE A 1 93 ? -0.197 -26.984 -4.527 1 96.06 93 ILE A O 1
ATOM 741 N N . LYS A 1 94 ? -0.02 -29.219 -4.531 1 94.44 94 LYS A N 1
ATOM 742 C CA . LYS A 1 94 ? 0.582 -29.25 -3.203 1 94.44 94 LYS A CA 1
ATOM 743 C C . LYS A 1 94 ? 1.895 -28.484 -3.176 1 94.44 94 LYS A C 1
ATOM 745 O O . LYS A 1 94 ? 2.125 -27.672 -2.273 1 94.44 94 LYS A O 1
ATOM 750 N N . ASN A 1 95 ? 2.744 -28.703 -4.145 1 90.94 95 ASN A N 1
ATOM 751 C CA . ASN A 1 95 ? 4.031 -28.016 -4.246 1 90.94 95 ASN A CA 1
ATOM 752 C C . ASN A 1 95 ? 3.854 -26.516 -4.371 1 90.94 95 ASN A C 1
ATOM 754 O O . ASN A 1 95 ? 4.535 -25.75 -3.689 1 90.94 95 ASN A O 1
ATOM 758 N N . LEU A 1 96 ? 2.967 -26.094 -5.27 1 92.62 96 LEU A N 1
ATOM 759 C CA . LEU A 1 96 ? 2.699 -24.672 -5.477 1 92.62 96 LEU A CA 1
ATOM 760 C C . LEU A 1 96 ? 2.189 -24.031 -4.195 1 92.62 96 LEU A C 1
ATOM 762 O O . LEU A 1 96 ? 2.633 -22.938 -3.828 1 92.62 96 LEU A O 1
ATOM 766 N N . SER A 1 97 ? 1.267 -24.734 -3.545 1 93.12 97 SER A N 1
ATOM 767 C CA . SER A 1 97 ? 0.717 -24.234 -2.289 1 93.12 97 SER A CA 1
ATOM 768 C C . SER A 1 97 ? 1.809 -24.047 -1.241 1 93.12 97 SER A C 1
ATOM 770 O O . SER A 1 97 ? 1.833 -23.047 -0.53 1 93.12 97 SER A O 1
ATOM 772 N N . GLU A 1 98 ? 2.703 -24.938 -1.165 1 89.75 98 GLU A N 1
ATOM 773 C CA . GLU A 1 98 ? 3.797 -24.859 -0.203 1 89.75 98 GLU A CA 1
ATOM 774 C C . GLU A 1 98 ? 4.73 -23.688 -0.526 1 89.75 98 GLU A C 1
ATOM 776 O O . GLU A 1 98 ? 5.145 -22.953 0.371 1 89.75 98 GLU A O 1
ATOM 781 N N . GLN A 1 99 ? 5.043 -23.531 -1.773 1 86.81 99 GLN A N 1
ATOM 782 C CA . GLN A 1 99 ? 5.918 -22.438 -2.189 1 86.81 99 GLN A CA 1
ATOM 783 C C . GLN A 1 99 ? 5.27 -21.094 -1.929 1 86.81 99 GLN A C 1
ATOM 785 O O . GLN A 1 99 ? 5.922 -20.172 -1.424 1 86.81 99 GLN A O 1
ATOM 790 N N . LEU A 1 100 ? 4.012 -20.969 -2.262 1 91.75 100 LEU A N 1
ATOM 791 C CA . LEU A 1 100 ? 3.303 -19.719 -2.045 1 91.75 100 LEU A CA 1
ATOM 792 C C . LEU A 1 100 ? 3.131 -19.438 -0.555 1 91.75 100 LEU A C 1
ATOM 794 O O . LEU A 1 100 ? 3.166 -18.281 -0.126 1 91.75 100 LEU A O 1
ATOM 798 N N . ASN A 1 101 ? 2.961 -20.531 0.232 1 92.19 101 ASN A N 1
ATOM 799 C CA . ASN A 1 101 ? 2.908 -20.375 1.681 1 92.19 101 ASN A CA 1
ATOM 800 C C . ASN A 1 101 ? 4.234 -19.859 2.234 1 92.19 101 ASN A C 1
ATOM 802 O O . ASN A 1 101 ? 4.25 -19 3.121 1 92.19 101 ASN A O 1
ATOM 806 N N . THR A 1 102 ? 5.309 -20.344 1.726 1 88.31 102 THR A N 1
ATOM 807 C CA . THR A 1 102 ? 6.625 -19.859 2.129 1 88.31 102 THR A CA 1
ATOM 808 C C . THR A 1 102 ? 6.797 -18.391 1.778 1 88.31 102 THR A C 1
ATOM 810 O O . THR A 1 102 ? 7.27 -17.594 2.6 1 88.31 102 THR A O 1
ATOM 813 N N . LEU A 1 103 ? 6.379 -18.062 0.575 1 89.69 103 LEU A N 1
ATOM 814 C CA . LEU A 1 103 ? 6.449 -16.672 0.139 1 89.69 103 LEU A CA 1
ATOM 815 C C . LEU A 1 103 ? 5.586 -15.773 1.025 1 89.69 103 LEU A C 1
ATOM 817 O O . LEU A 1 103 ? 6.031 -14.711 1.463 1 89.69 103 LEU A O 1
ATOM 821 N N . ARG A 1 104 ? 4.391 -16.188 1.342 1 93.44 104 ARG A N 1
ATOM 822 C CA . ARG A 1 104 ? 3.502 -15.445 2.227 1 93.44 104 ARG A CA 1
ATOM 823 C C . ARG A 1 104 ? 4.156 -15.195 3.58 1 93.44 104 ARG A C 1
ATOM 825 O O . ARG A 1 104 ? 4.066 -14.094 4.125 1 93.44 104 ARG A O 1
ATOM 832 N N . ASN A 1 105 ? 4.848 -16.203 4.055 1 91.69 105 ASN A N 1
ATOM 833 C CA . ASN A 1 105 ? 5.496 -16.094 5.355 1 91.69 105 ASN A CA 1
ATOM 834 C C . ASN A 1 105 ? 6.648 -15.094 5.316 1 91.69 105 ASN A C 1
ATOM 836 O O . ASN A 1 105 ? 6.871 -14.359 6.281 1 91.69 105 ASN A O 1
ATOM 840 N N . THR A 1 106 ? 7.363 -15 4.246 1 88.88 106 THR A N 1
ATOM 841 C CA . THR A 1 106 ? 8.469 -14.062 4.098 1 88.88 106 THR A CA 1
ATOM 842 C C . THR A 1 106 ? 7.949 -12.633 3.953 1 88.88 106 THR A C 1
ATOM 844 O O . THR A 1 106 ? 8.672 -11.68 4.238 1 88.88 106 THR A O 1
ATOM 847 N N . LEU A 1 107 ? 6.641 -12.508 3.574 1 93.75 107 LEU A N 1
ATOM 848 C CA . LEU A 1 107 ? 6.055 -11.203 3.295 1 93.75 107 LEU A CA 1
ATOM 849 C C . LEU A 1 107 ? 5.141 -10.758 4.434 1 93.75 107 LEU A C 1
ATOM 851 O O . LEU A 1 107 ? 4.238 -9.945 4.23 1 93.75 107 LEU A O 1
ATOM 855 N N . SER A 1 108 ? 5.348 -11.297 5.625 1 94.31 108 SER A N 1
ATOM 856 C CA . SER A 1 108 ? 4.445 -11.039 6.746 1 94.31 108 SER A CA 1
ATOM 857 C C . SER A 1 108 ? 4.406 -9.555 7.094 1 94.31 108 SER A C 1
ATOM 859 O O . SER A 1 108 ? 3.33 -9 7.328 1 94.31 108 SER A O 1
ATOM 861 N N . ASN A 1 109 ? 5.555 -8.938 7.129 1 92.94 109 ASN A N 1
ATOM 862 C CA . ASN A 1 109 ? 5.605 -7.508 7.434 1 92.94 109 ASN A CA 1
ATOM 863 C C . ASN A 1 109 ? 4.949 -6.676 6.332 1 92.94 109 ASN A C 1
ATOM 865 O O . ASN A 1 109 ? 4.301 -5.672 6.613 1 92.94 109 ASN A O 1
ATOM 869 N N . ASP A 1 110 ? 5.074 -7.086 5.137 1 94.56 110 ASP A N 1
ATOM 870 C CA . ASP A 1 110 ? 4.465 -6.395 4.008 1 94.56 110 ASP A CA 1
ATOM 871 C C . ASP A 1 110 ? 2.943 -6.535 4.031 1 94.56 110 ASP A C 1
ATOM 873 O O . ASP A 1 110 ? 2.221 -5.605 3.67 1 94.56 110 ASP A O 1
ATOM 877 N N . TYR A 1 111 ? 2.537 -7.699 4.48 1 97 111 TYR A N 1
ATOM 878 C CA . TYR A 1 111 ? 1.097 -7.902 4.59 1 97 111 TYR A CA 1
ATOM 879 C C . TYR A 1 111 ? 0.505 -7.016 5.684 1 97 111 TYR A C 1
ATOM 881 O O . TYR A 1 111 ? -0.62 -6.527 5.551 1 97 111 TYR A O 1
ATOM 889 N N . LYS A 1 112 ? 1.206 -6.82 6.707 1 96.19 112 LYS A N 1
ATOM 890 C CA . LYS A 1 112 ? 0.747 -5.891 7.734 1 96.19 112 LYS A CA 1
ATOM 891 C C . LYS A 1 112 ? 0.587 -4.484 7.168 1 96.19 112 LYS A C 1
ATOM 893 O O . LYS A 1 112 ? -0.388 -3.793 7.473 1 96.19 112 LYS A O 1
ATOM 898 N N . LYS A 1 113 ? 1.543 -4.066 6.387 1 96.38 113 LYS A N 1
ATOM 899 C CA . LYS A 1 113 ? 1.452 -2.766 5.73 1 96.38 113 LYS A CA 1
ATOM 900 C C . LYS A 1 113 ? 0.225 -2.689 4.828 1 96.38 113 LYS A C 1
ATOM 902 O O . LYS A 1 113 ? -0.472 -1.672 4.805 1 96.38 113 LYS A O 1
ATOM 907 N N . PHE A 1 114 ? -0.016 -3.775 4.074 1 97.38 114 PHE A N 1
ATOM 908 C CA . PHE A 1 114 ? -1.209 -3.869 3.242 1 97.38 114 PHE A CA 1
ATOM 909 C C . PHE A 1 114 ? -2.469 -3.67 4.074 1 97.38 114 PHE A C 1
ATOM 911 O O . PHE A 1 114 ? -3.334 -2.867 3.721 1 97.38 114 PHE A O 1
ATOM 918 N N . ARG A 1 115 ? -2.566 -4.336 5.18 1 96.62 115 ARG A N 1
ATOM 919 C CA . ARG A 1 115 ? -3.738 -4.25 6.047 1 96.62 115 ARG A CA 1
ATOM 920 C C . ARG A 1 115 ? -3.895 -2.842 6.617 1 96.62 115 ARG A C 1
ATOM 922 O O . ARG A 1 115 ? -5.016 -2.338 6.738 1 96.62 115 ARG A O 1
ATOM 929 N N . ASP A 1 116 ? -2.768 -2.223 6.953 1 94.88 116 ASP A N 1
ATOM 930 C CA . ASP A 1 116 ? -2.811 -0.847 7.438 1 94.88 116 ASP A CA 1
ATOM 931 C C . ASP A 1 116 ? -3.41 0.086 6.387 1 94.88 116 ASP A C 1
ATOM 933 O O . ASP A 1 116 ? -4.207 0.968 6.715 1 94.88 116 ASP A O 1
ATOM 937 N N . LEU A 1 117 ? -3.041 -0.093 5.168 1 97.25 117 LEU A N 1
ATOM 938 C CA . LEU A 1 117 ? -3.551 0.737 4.082 1 97.25 117 LEU A CA 1
ATOM 939 C C . LEU A 1 117 ? -5.051 0.526 3.893 1 97.25 117 LEU A C 1
ATOM 941 O O . LEU A 1 117 ? -5.793 1.486 3.688 1 97.25 117 LEU A O 1
ATOM 945 N N . VAL A 1 118 ? -5.473 -0.682 3.98 1 97.25 118 VAL A N 1
ATOM 946 C CA . VAL A 1 118 ? -6.895 -0.992 3.861 1 97.25 118 VAL A CA 1
ATOM 947 C C . VAL A 1 118 ? -7.66 -0.35 5.016 1 97.25 118 VAL A C 1
ATOM 949 O O . VAL A 1 118 ? -8.734 0.226 4.812 1 97.25 118 VAL A O 1
ATOM 952 N N . GLU A 1 119 ? -7.164 -0.455 6.203 1 95.88 119 GLU A N 1
ATOM 953 C CA . GLU A 1 119 ? -7.801 0.177 7.355 1 95.88 119 GLU A CA 1
ATOM 954 C C . GLU A 1 119 ? -7.914 1.688 7.164 1 95.88 119 GLU A C 1
ATOM 956 O O . GLU A 1 119 ? -8.945 2.285 7.488 1 95.88 119 GLU A O 1
ATOM 961 N N . LEU A 1 120 ? -6.863 2.287 6.59 1 95.88 120 LEU A N 1
ATOM 962 C CA . LEU A 1 120 ? -6.871 3.729 6.363 1 95.88 120 LEU A CA 1
ATOM 963 C C . LEU A 1 120 ? -7.941 4.117 5.352 1 95.88 120 LEU A C 1
ATOM 965 O O . LEU A 1 120 ? -8.516 5.207 5.434 1 95.88 120 LEU A O 1
ATOM 969 N N . SER A 1 121 ? -8.18 3.227 4.406 1 96.69 121 SER A N 1
ATOM 970 C CA . SER A 1 121 ? -9.188 3.521 3.391 1 96.69 121 SER A CA 1
ATOM 971 C C . SER A 1 121 ? -10.578 3.621 4.004 1 96.69 121 SER A C 1
ATOM 973 O O . SER A 1 121 ? -11.469 4.258 3.439 1 96.69 121 SER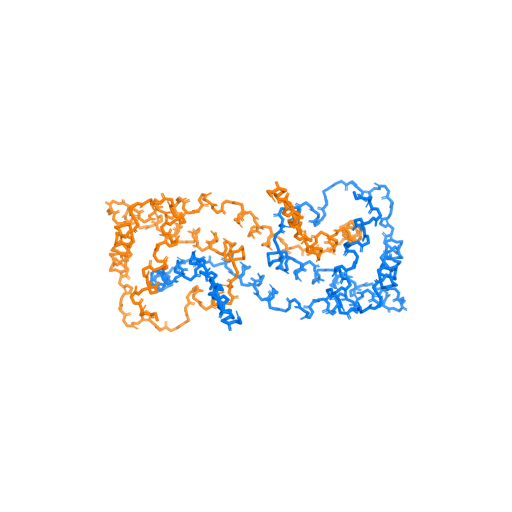 A O 1
ATOM 975 N N . ASN A 1 122 ? -10.75 3.002 5.176 1 95.19 122 ASN A N 1
ATOM 976 C CA . ASN A 1 122 ? -12.055 2.994 5.828 1 95.19 122 ASN A CA 1
ATOM 977 C C . ASN A 1 122 ? -12.125 4.023 6.953 1 95.19 122 ASN A C 1
ATOM 979 O O . ASN A 1 122 ? -13.172 4.191 7.582 1 95.19 122 ASN A O 1
ATOM 983 N N . LEU A 1 123 ? -10.984 4.676 7.176 1 94.5 123 LEU A N 1
ATOM 984 C CA . LEU A 1 123 ? -10.93 5.656 8.258 1 94.5 123 LEU A CA 1
ATOM 985 C C . LEU A 1 123 ? -11.617 6.953 7.855 1 94.5 123 LEU A C 1
ATOM 987 O O . LEU A 1 123 ? -11.445 7.434 6.73 1 94.5 123 LEU A O 1
ATOM 991 N N . GLN A 1 124 ? -12.539 7.395 8.672 1 91.56 124 GLN A N 1
ATOM 992 C CA . GLN A 1 124 ? -13.141 8.719 8.539 1 91.56 124 GLN A CA 1
ATOM 993 C C . GLN A 1 124 ? -12.805 9.594 9.734 1 91.56 124 GLN A C 1
ATOM 995 O O . GLN A 1 124 ? -12.93 9.164 10.883 1 91.56 124 GLN A O 1
ATOM 1000 N N . LEU A 1 125 ? -12.211 10.68 9.422 1 92.12 125 LEU A N 1
ATOM 1001 C CA . LEU A 1 125 ? -11.906 11.617 10.5 1 92.12 125 LEU A CA 1
ATOM 1002 C C . LEU A 1 125 ? -13.148 12.398 10.906 1 92.12 125 LEU A C 1
ATOM 1004 O O . LEU A 1 125 ? -13.18 13.625 10.797 1 92.12 125 LEU A O 1
ATOM 1008 N N . THR A 1 126 ? -14.18 11.445 11.391 1 87.25 126 THR A N 1
ATOM 1009 C CA . THR A 1 126 ? -15.438 12.023 11.859 1 87.25 126 THR A CA 1
ATOM 1010 C C . THR A 1 126 ? -15.445 12.125 13.383 1 87.25 126 THR A C 1
ATOM 1012 O O . THR A 1 126 ? -14.875 11.273 14.07 1 87.25 126 THR A O 1
ATOM 1015 N N . GLY A 1 127 ? -15.891 13.141 13.961 1 88 127 GLY A N 1
ATOM 1016 C CA . GLY A 1 127 ? -15.938 13.352 15.398 1 88 127 GLY A CA 1
ATOM 1017 C C . GLY A 1 127 ? -14.844 14.281 15.898 1 88 127 GLY A C 1
ATOM 1018 O O . GLY A 1 127 ? -13.695 14.188 15.461 1 88 127 GLY A O 1
ATOM 1019 N N . LEU A 1 128 ? -15.141 14.883 16.828 1 88 128 LEU A N 1
ATOM 1020 C CA . LEU A 1 128 ? -14.258 15.938 17.312 1 88 128 LEU A CA 1
ATOM 1021 C C . LEU A 1 128 ? -13.016 15.359 17.969 1 88 128 LEU A C 1
ATOM 1023 O O . LEU A 1 128 ? -11.906 15.852 17.766 1 88 128 LEU A O 1
ATOM 1027 N N . LYS A 1 129 ? -13.195 14.289 18.688 1 89.19 129 LYS A N 1
ATOM 1028 C CA . LYS A 1 129 ? -12.07 13.688 19.391 1 89.19 129 LYS A CA 1
ATOM 1029 C C . LYS A 1 129 ? -11.031 13.141 18.422 1 89.19 129 LYS A C 1
ATOM 1031 O O . LYS A 1 129 ? -9.828 13.344 18.609 1 89.19 129 LYS A O 1
ATOM 1036 N N . ILE A 1 130 ? -11.422 12.477 17.375 1 92.56 130 ILE A N 1
ATOM 1037 C CA . ILE A 1 130 ? -10.531 11.906 16.375 1 92.56 130 ILE A CA 1
ATOM 1038 C C . ILE A 1 130 ? -9.836 13.031 15.609 1 92.56 130 ILE A C 1
ATOM 1040 O O . ILE A 1 130 ? -8.641 12.953 15.328 1 92.56 130 ILE A O 1
ATOM 1044 N N . GLN A 1 131 ? -10.578 14.047 15.273 1 94.69 131 GLN A N 1
ATOM 1045 C CA . GLN A 1 131 ? -10.016 15.172 14.547 1 94.69 131 GLN A CA 1
ATOM 1046 C C . GLN A 1 131 ? -8.938 15.875 15.367 1 94.69 131 GLN A C 1
ATOM 1048 O O . GLN A 1 131 ? -7.879 16.234 14.844 1 94.69 131 GLN A O 1
ATOM 1053 N N . ARG A 1 132 ? -9.219 16.031 16.656 1 94.56 132 ARG A N 1
ATOM 1054 C CA . ARG A 1 132 ? -8.242 16.656 17.547 1 94.56 132 ARG A CA 1
ATOM 1055 C C . ARG A 1 132 ? -6.949 15.859 17.578 1 94.56 132 ARG A C 1
ATOM 1057 O O . ARG A 1 132 ? -5.859 16.422 17.5 1 94.56 132 ARG A O 1
ATOM 1064 N N . LYS A 1 133 ? -7.047 14.602 17.672 1 94.12 133 LYS A N 1
ATOM 1065 C CA . LYS A 1 133 ? -5.875 13.727 17.703 1 94.12 133 LYS A CA 1
ATOM 1066 C C . LYS A 1 133 ? -5.125 13.766 16.375 1 94.12 133 LYS A C 1
ATOM 1068 O O . LYS A 1 133 ? -3.895 13.828 16.359 1 94.12 133 LYS A O 1
ATOM 1073 N N . ALA A 1 134 ? -5.887 13.703 15.305 1 96 134 ALA A N 1
ATOM 1074 C CA . ALA A 1 134 ? -5.27 13.773 13.984 1 96 134 ALA A CA 1
ATOM 1075 C C . ALA A 1 134 ? -4.488 15.078 13.812 1 96 134 ALA A C 1
ATOM 1077 O O . ALA A 1 134 ? -3.361 15.07 13.312 1 96 134 ALA A O 1
ATOM 1078 N N . VAL A 1 135 ? -5.07 16.156 14.258 1 95.94 135 VAL A N 1
ATOM 1079 C CA . VAL A 1 135 ? -4.418 17.453 14.148 1 95.94 135 VAL A CA 1
ATOM 1080 C C . VAL A 1 135 ? -3.145 17.469 14.992 1 95.94 135 VAL A C 1
ATOM 1082 O O . VAL A 1 135 ? -2.102 17.953 14.555 1 95.94 135 VAL A O 1
ATOM 1085 N N . SER A 1 136 ? -3.211 16.922 16.109 1 94.69 136 SER A N 1
ATOM 1086 C CA . SER A 1 136 ? -2.062 16.891 17.016 1 94.69 136 SER A CA 1
ATOM 1087 C C . SER A 1 136 ? -0.925 16.047 16.438 1 94.69 136 SER A C 1
ATOM 1089 O O . SER A 1 136 ? 0.242 16.266 16.766 1 94.69 136 SER A O 1
ATOM 1091 N N . GLU A 1 137 ? -1.241 15.078 15.555 1 95.31 137 GLU A N 1
ATOM 1092 C CA . GLU A 1 137 ? -0.244 14.172 14.984 1 95.31 137 GLU A CA 1
ATOM 1093 C C . GLU A 1 137 ? 0.293 14.703 13.664 1 95.31 137 GLU A C 1
ATOM 1095 O O . GLU A 1 137 ? 1.27 14.18 13.125 1 95.31 137 GLU A O 1
ATOM 1100 N N . LEU A 1 138 ? -0.273 15.766 13.125 1 94.06 138 LEU A N 1
ATOM 1101 C CA . LEU A 1 138 ? -0.033 16.172 11.742 1 94.06 138 LEU A CA 1
ATOM 1102 C C . LEU A 1 138 ? 1.454 16.406 11.492 1 94.06 138 LEU A C 1
ATOM 1104 O O . LEU A 1 138 ? 2.029 15.836 10.562 1 94.06 138 LEU A O 1
ATOM 1108 N N . PHE A 1 139 ? 2.131 17.172 12.289 1 89.19 139 PHE A N 1
ATOM 1109 C CA . PHE A 1 139 ? 3.537 17.5 12.086 1 89.19 139 PHE A CA 1
ATOM 1110 C C . PHE A 1 139 ? 4.402 16.25 12.188 1 89.19 139 PHE A C 1
ATOM 1112 O O . PHE A 1 139 ? 5.285 16.016 11.359 1 89.19 139 PHE A O 1
ATOM 1119 N N . SER A 1 140 ? 4.125 15.43 13.211 1 88.5 140 SER A N 1
ATOM 1120 C CA . SER A 1 140 ? 4.895 14.211 13.414 1 88.5 140 SER A CA 1
ATOM 1121 C C . SER A 1 140 ? 4.715 13.242 12.258 1 88.5 140 SER A C 1
ATOM 1123 O O . SER A 1 140 ? 5.66 12.555 11.859 1 88.5 140 SER A O 1
ATOM 1125 N N . VAL A 1 141 ? 3.518 13.164 11.719 1 92.88 141 VAL A N 1
ATOM 1126 C CA . VAL A 1 141 ? 3.227 12.289 10.586 1 92.88 141 VAL A CA 1
ATOM 1127 C C . VAL A 1 141 ? 4.027 12.742 9.367 1 92.88 141 VAL A C 1
ATOM 1129 O O . VAL A 1 141 ? 4.668 11.922 8.703 1 92.88 141 VAL A O 1
ATOM 1132 N N . LEU A 1 142 ? 4.027 14.062 9.125 1 90 142 LEU A N 1
ATOM 1133 C CA . LEU A 1 142 ? 4.785 14.602 8 1 90 142 LEU A CA 1
ATOM 1134 C C . LEU A 1 142 ? 6.277 14.359 8.188 1 90 142 LEU A C 1
ATOM 1136 O O . LEU A 1 142 ? 6.973 13.969 7.246 1 90 142 LEU A O 1
ATOM 1140 N N . GLN A 1 143 ? 6.789 14.492 9.336 1 85.38 143 GLN A N 1
ATOM 1141 C CA . GLN A 1 143 ? 8.203 14.281 9.633 1 85.38 143 GLN A CA 1
ATOM 1142 C C . GLN A 1 143 ? 8.609 12.836 9.383 1 85.38 143 GLN A C 1
ATOM 1144 O O . GLN A 1 143 ? 9.648 12.57 8.773 1 85.38 143 GLN A O 1
ATOM 1149 N N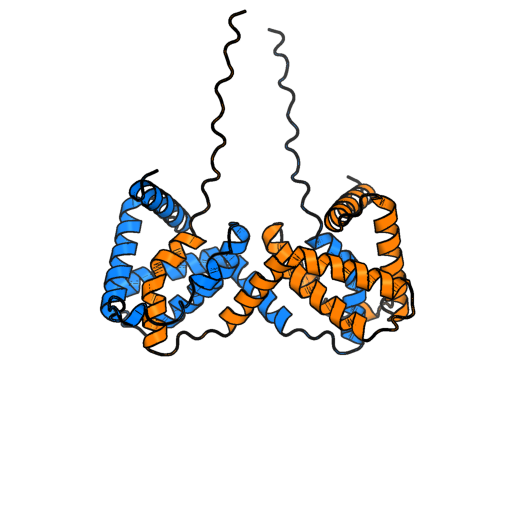 . LYS A 1 144 ? 7.801 11.961 9.805 1 86.69 144 LYS A N 1
ATOM 1150 C CA . LYS A 1 144 ? 8.125 10.539 9.695 1 86.69 144 LYS A CA 1
ATOM 1151 C C . LYS A 1 144 ? 8.055 10.078 8.242 1 86.69 144 LYS A C 1
ATOM 1153 O O . LYS A 1 144 ? 8.852 9.242 7.812 1 86.69 144 LYS A O 1
ATOM 1158 N N . LEU A 1 145 ? 7.172 10.617 7.484 1 90.88 145 LEU A N 1
ATOM 1159 C CA . LEU A 1 145 ? 6.895 10.055 6.168 1 90.88 145 LEU A CA 1
ATOM 1160 C C . LEU A 1 145 ? 7.594 10.852 5.074 1 90.88 145 LEU A C 1
ATOM 1162 O O . LEU A 1 145 ? 7.871 10.328 3.994 1 90.88 145 LEU A O 1
ATOM 1166 N N . VAL A 1 146 ? 7.773 12.07 5.246 1 81.25 146 VAL A N 1
ATOM 1167 C CA . VAL A 1 146 ? 8.398 12.891 4.215 1 81.25 146 VAL A CA 1
ATOM 1168 C C . VAL A 1 146 ? 9.914 12.844 4.367 1 81.25 146 VAL A C 1
ATOM 1170 O O . VAL A 1 146 ? 10.648 12.898 3.377 1 81.25 146 VAL A O 1
ATOM 1173 N N . GLU A 1 147 ? 10.391 12.727 5.648 1 66.5 147 GLU A N 1
ATOM 1174 C CA . GLU A 1 147 ? 11.828 12.688 5.879 1 66.5 147 GLU A CA 1
ATOM 1175 C C . GLU A 1 147 ? 12.461 11.453 5.238 1 66.5 147 GLU A C 1
ATOM 1177 O O . GLU A 1 147 ? 11.93 10.352 5.355 1 66.5 147 GLU A O 1
ATOM 1182 N N . THR A 1 148 ? 13.07 11.656 4.16 1 55.66 148 THR A N 1
ATOM 1183 C CA . THR A 1 148 ? 13.844 10.562 3.57 1 55.66 148 THR A CA 1
ATOM 1184 C C . THR A 1 148 ? 15.141 10.344 4.348 1 55.66 148 THR A C 1
ATOM 1186 O O . THR A 1 148 ? 15.727 11.289 4.875 1 55.66 148 THR A O 1
ATOM 1189 N N . SER A 1 149 ? 15.156 9.25 5.004 1 45.28 149 SER A N 1
ATOM 1190 C CA . SER A 1 149 ? 16.375 8.859 5.719 1 45.28 149 SER A CA 1
ATOM 1191 C C . SER A 1 149 ? 17.625 9.336 4.988 1 45.28 149 SER A C 1
ATOM 1193 O O . SER A 1 149 ? 17.703 9.234 3.764 1 45.28 149 SER A O 1
ATOM 1195 N N . THR A 1 150 ? 18.109 10.461 5.379 1 44.19 150 THR A N 1
ATOM 1196 C CA . THR A 1 150 ? 19.469 10.727 4.93 1 44.19 150 THR A CA 1
ATOM 1197 C C . THR A 1 150 ? 20.312 9.453 4.926 1 44.19 150 THR A C 1
ATOM 1199 O O . THR A 1 150 ? 20.328 8.711 5.914 1 44.19 150 THR A O 1
ATOM 1202 N N . SER A 1 151 ? 20.203 8.789 3.879 1 41.44 151 SER A N 1
ATOM 1203 C CA . SER A 1 151 ? 21.219 7.746 3.785 1 41.44 151 SER A CA 1
ATOM 1204 C C . SER A 1 151 ? 22.5 8.141 4.539 1 41.44 151 SER A C 1
ATOM 1206 O O . SER A 1 151 ? 23 9.25 4.367 1 41.44 151 SER A O 1
ATOM 1208 N N . LYS A 1 152 ? 22.641 7.629 5.652 1 43.78 152 LYS A N 1
ATOM 1209 C CA . LYS A 1 152 ? 23.969 7.758 6.223 1 43.78 152 LYS A CA 1
ATOM 1210 C C . LYS A 1 152 ? 25.047 7.711 5.137 1 43.78 152 LYS A C 1
ATOM 1212 O O . LYS A 1 152 ? 25.156 6.723 4.41 1 43.78 152 LYS A O 1
ATOM 1217 N N . ARG A 1 153 ? 25.359 8.812 4.48 1 38.53 153 ARG A N 1
ATOM 1218 C CA . ARG A 1 153 ? 26.578 8.789 3.668 1 38.53 153 ARG A CA 1
ATOM 1219 C C . ARG A 1 153 ? 27.672 7.973 4.348 1 38.53 153 ARG A C 1
ATOM 1221 O O . ARG A 1 153 ? 27.969 8.18 5.527 1 38.53 153 ARG A O 1
ATOM 1228 N N . LYS A 1 154 ? 27.906 6.832 3.896 1 40.69 154 LYS A N 1
ATOM 1229 C CA . LYS A 1 154 ? 29.141 6.156 4.258 1 40.69 154 LYS A CA 1
ATOM 1230 C C . LYS A 1 154 ? 30.312 7.141 4.324 1 40.69 154 LYS A C 1
ATOM 1232 O O . LYS A 1 154 ? 30.547 7.891 3.375 1 40.69 154 LYS A O 1
ATOM 1237 N N . ARG A 1 155 ? 30.672 7.645 5.438 1 37.94 155 ARG A N 1
ATOM 1238 C CA . ARG A 1 155 ? 31.922 8.336 5.715 1 37.94 155 ARG A CA 1
ATOM 1239 C C . ARG A 1 155 ? 33.094 7.695 4.957 1 37.94 155 ARG A C 1
ATOM 1241 O O . ARG A 1 155 ? 33.344 6.5 5.102 1 37.94 155 ARG A O 1
ATOM 1248 N N . SER A 1 156 ? 33.375 8.117 3.756 1 41.38 156 SER A N 1
ATOM 1249 C CA . SER A 1 156 ? 34.594 7.77 3.031 1 41.38 156 SER A CA 1
ATOM 1250 C C . SER A 1 156 ? 35.812 7.789 3.951 1 41.38 156 SER A C 1
ATOM 1252 O O . SER A 1 156 ? 36.062 8.797 4.602 1 41.38 156 SER A O 1
ATOM 1254 N N . GLN A 1 157 ? 36.062 6.73 4.66 1 45.69 157 GLN A N 1
ATOM 1255 C CA . GLN A 1 157 ? 37.344 6.621 5.359 1 45.69 157 GLN A CA 1
ATOM 1256 C C . GLN A 1 157 ? 38.5 6.996 4.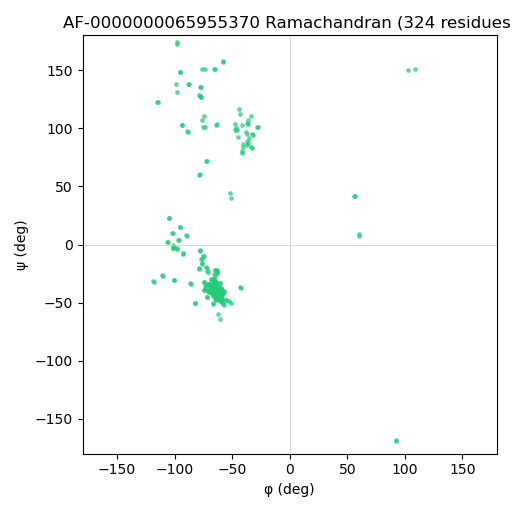445 1 45.69 157 GLN A C 1
ATOM 1258 O O . GLN A 1 157 ? 38.594 6.523 3.309 1 45.69 157 GLN A O 1
ATOM 1263 N N . SER A 1 158 ? 39.031 8.172 4.52 1 45.66 158 SER A N 1
ATOM 1264 C CA . SER A 1 158 ? 40.281 8.602 3.906 1 45.66 158 SER A CA 1
ATOM 1265 C C . SER A 1 158 ? 41.312 7.484 3.934 1 45.66 158 SER A C 1
ATOM 1267 O O . SER A 1 158 ? 41.5 6.836 4.961 1 45.66 158 SER A O 1
ATOM 1269 N N . PRO A 1 159 ? 41.562 6.902 2.77 1 43.16 159 PRO A N 1
ATOM 1270 C CA . PRO A 1 159 ? 42.688 5.961 2.771 1 43.16 159 PRO A CA 1
ATOM 1271 C C . PRO A 1 159 ? 43.906 6.492 3.537 1 43.16 159 PRO A C 1
ATOM 1273 O O . PRO A 1 159 ? 44.25 7.672 3.422 1 43.16 159 PRO A O 1
ATOM 1276 N N . LYS A 1 160 ? 44.312 6.035 4.559 1 47.56 160 LYS A N 1
ATOM 1277 C CA . LYS A 1 160 ? 45.594 6.238 5.238 1 47.56 160 LYS A CA 1
ATOM 1278 C C . LYS A 1 160 ? 46.75 6.234 4.246 1 47.56 160 LYS A C 1
ATOM 1280 O O . LYS A 1 160 ? 46.875 5.328 3.418 1 47.56 160 LYS A O 1
ATOM 1285 N N . ARG A 1 161 ? 47.281 7.379 3.902 1 44.38 161 ARG A N 1
ATOM 1286 C CA . ARG A 1 161 ? 48.562 7.527 3.201 1 44.38 161 ARG A CA 1
ATOM 1287 C C . ARG A 1 161 ? 49.594 6.574 3.764 1 44.38 161 ARG A C 1
ATOM 1289 O O . ARG A 1 161 ? 49.906 6.613 4.957 1 44.38 161 ARG A O 1
ATOM 1296 N N . CYS A 1 162 ? 49.562 5.359 3.361 1 36.66 162 CYS A N 1
ATOM 1297 C CA . CYS A 1 162 ? 50.719 4.535 3.695 1 36.66 162 CYS A CA 1
ATOM 1298 C C . CYS A 1 162 ? 52.031 5.289 3.428 1 36.66 162 CYS A C 1
ATOM 1300 O O . CYS A 1 162 ? 52.219 5.793 2.322 1 36.66 162 CYS A O 1
ATOM 1302 N N . ARG A 1 163 ? 52.656 6.008 4.359 1 43.66 163 ARG A N 1
ATOM 1303 C CA . ARG A 1 163 ? 54.062 6.473 4.367 1 43.66 163 ARG A CA 1
ATOM 1304 C C . ARG A 1 163 ? 55.031 5.324 4.094 1 43.66 163 ARG A C 1
ATOM 1306 O O . ARG A 1 163 ? 55.312 4.539 4.992 1 43.66 163 ARG A O 1
ATOM 1313 N N . CYS A 1 164 ? 54.719 4.379 3.16 1 29.02 164 CYS A N 1
ATOM 1314 C CA . CYS A 1 164 ? 55.938 3.646 2.809 1 29.02 164 CYS A CA 1
ATOM 1315 C C . CYS A 1 164 ? 56.844 4.496 1.939 1 29.02 164 CYS A C 1
ATOM 1317 O O . CYS A 1 164 ? 56.406 5.367 1.202 1 29.02 164 CYS A O 1
ATOM 1319 N N . MET B 1 1 ? 24.172 14.117 16.906 1 47.66 1 MET B N 1
ATOM 1320 C CA . MET B 1 1 ? 23.297 15.008 16.141 1 47.66 1 MET B CA 1
ATOM 1321 C C . MET B 1 1 ? 22.188 15.57 17 1 47.66 1 MET B C 1
ATOM 1323 O O . MET B 1 1 ? 21.406 14.812 17.594 1 47.66 1 MET B O 1
ATOM 1327 N N . THR B 1 2 ? 22.281 16.781 17.328 1 55.06 2 THR B N 1
ATOM 1328 C CA . THR B 1 2 ? 21.281 17.297 18.266 1 55.06 2 THR B CA 1
ATOM 1329 C C . THR B 1 2 ? 19.891 17.281 17.625 1 55.06 2 THR B C 1
ATOM 1331 O O . THR B 1 2 ? 19.75 17.25 16.406 1 55.06 2 THR B O 1
ATOM 1334 N N . CYS B 1 3 ? 18.953 17.125 18.547 1 52.06 3 CYS B N 1
ATOM 1335 C CA . CYS B 1 3 ? 17.531 17.188 18.188 1 52.06 3 CYS B CA 1
ATOM 1336 C C . CYS B 1 3 ? 17.266 18.328 17.219 1 52.06 3 CYS B C 1
ATOM 1338 O O . CYS B 1 3 ? 16.484 18.188 16.281 1 52.06 3 CYS B O 1
ATOM 1340 N N . GLN B 1 4 ? 17.984 19.359 17.484 1 54.03 4 GLN B N 1
ATOM 1341 C CA . GLN B 1 4 ? 17.797 20.531 16.656 1 54.03 4 GLN B CA 1
ATOM 1342 C C . GLN B 1 4 ? 18.266 20.281 15.219 1 54.03 4 GLN B C 1
ATOM 1344 O O . GLN B 1 4 ? 17.594 20.656 14.258 1 54.03 4 GLN B O 1
ATOM 1349 N N . THR B 1 5 ? 19.328 19.609 15.125 1 57.53 5 THR B N 1
ATOM 1350 C CA . THR B 1 5 ? 19.875 19.312 13.797 1 57.53 5 THR B CA 1
ATOM 1351 C C . THR B 1 5 ? 18.984 18.312 13.062 1 57.53 5 THR B C 1
ATOM 1353 O O . THR B 1 5 ? 18.766 18.453 11.852 1 57.53 5 THR B O 1
ATOM 1356 N N . TYR B 1 6 ? 18.562 17.391 13.875 1 56.88 6 TYR B N 1
ATOM 1357 C CA . TYR B 1 6 ? 17.656 16.422 13.281 1 56.88 6 TYR B CA 1
ATOM 1358 C C . TYR B 1 6 ? 16.391 17.109 12.75 1 56.88 6 TYR B C 1
ATOM 1360 O O . TYR B 1 6 ? 15.961 16.844 11.625 1 56.88 6 TYR B O 1
ATOM 1368 N N . CYS B 1 7 ? 15.914 17.984 13.562 1 55.56 7 CYS B N 1
ATOM 1369 C CA . CYS B 1 7 ? 14.711 18.719 13.18 1 55.56 7 CYS B CA 1
ATOM 1370 C C . CYS B 1 7 ? 14.953 19.531 11.922 1 55.56 7 CYS B C 1
ATOM 1372 O O . CYS B 1 7 ? 14.102 19.578 11.031 1 55.56 7 CYS B O 1
ATOM 1374 N N . LEU B 1 8 ? 16.125 20.141 11.891 1 60.5 8 LEU B N 1
ATOM 1375 C CA . LEU B 1 8 ? 16.453 20.953 10.727 1 60.5 8 LEU B CA 1
ATOM 1376 C C . LEU B 1 8 ? 16.562 20.094 9.477 1 60.5 8 LEU B C 1
ATOM 1378 O O . LEU B 1 8 ? 16.109 20.484 8.398 1 60.5 8 LEU B O 1
ATOM 1382 N N . PHE B 1 9 ? 17.156 18.984 9.672 1 62.03 9 PHE B N 1
ATOM 1383 C CA . PHE B 1 9 ? 17.328 18.078 8.539 1 62.03 9 PHE B CA 1
ATOM 1384 C C . PHE B 1 9 ? 15.984 17.578 8.031 1 62.03 9 PHE B C 1
ATOM 1386 O O . PHE B 1 9 ? 15.727 17.594 6.824 1 62.03 9 PHE B O 1
ATOM 1393 N N . VAL B 1 10 ? 15.164 17.172 8.914 1 62.25 10 VAL B N 1
ATOM 1394 C CA . VAL B 1 10 ? 13.836 16.703 8.539 1 62.25 10 VAL B CA 1
ATOM 1395 C C . VAL B 1 10 ? 13.062 17.812 7.848 1 62.25 10 VAL B C 1
ATOM 1397 O O . VAL B 1 10 ? 12.398 17.578 6.832 1 62.25 10 VAL B O 1
ATOM 1400 N N . LEU B 1 11 ? 13.25 18.953 8.383 1 61.84 11 LEU B N 1
ATOM 1401 C CA . LEU B 1 11 ? 12.555 20.125 7.852 1 61.84 11 LEU B CA 1
ATOM 1402 C C . LEU B 1 11 ? 13.016 20.438 6.43 1 61.84 11 LEU B C 1
ATOM 1404 O O . LEU B 1 11 ? 12.195 20.766 5.566 1 61.84 11 LEU B O 1
ATOM 1408 N N . SER B 1 12 ? 14.195 20.234 6.207 1 62.91 12 SER B N 1
ATOM 1409 C CA . SER B 1 12 ? 14.734 20.5 4.875 1 62.91 12 SER B CA 1
ATOM 1410 C C . SER B 1 12 ? 14.195 19.516 3.85 1 62.91 12 SER B C 1
ATOM 1412 O O . SER B 1 12 ? 13.875 19.891 2.723 1 62.91 12 SER B O 1
ATOM 1414 N N . VAL B 1 13 ? 14.055 18.328 4.27 1 65.88 13 VAL B N 1
ATOM 1415 C CA . VAL B 1 13 ? 13.578 17.297 3.354 1 65.88 13 VAL B CA 1
ATOM 1416 C C . VAL B 1 13 ? 12.117 17.547 3.004 1 65.88 13 VAL B C 1
ATOM 1418 O O . VAL B 1 13 ? 11.719 17.438 1.843 1 65.88 13 VAL B O 1
ATOM 1421 N N . ILE B 1 14 ? 11.398 17.922 4.008 1 65.19 14 ILE B N 1
ATOM 1422 C CA . ILE B 1 14 ? 9.992 18.234 3.777 1 65.19 14 ILE B CA 1
ATOM 1423 C C . ILE B 1 14 ? 9.875 19.422 2.814 1 65.19 14 ILE B C 1
ATOM 1425 O O . ILE B 1 14 ? 9.047 19.406 1.906 1 65.19 14 ILE B O 1
ATOM 1429 N N . MET B 1 15 ? 10.797 20.281 3.059 1 65.25 15 MET B N 1
ATOM 1430 C CA . MET B 1 15 ? 10.773 21.469 2.205 1 65.25 15 MET B CA 1
ATOM 1431 C C . MET B 1 15 ? 11.055 21.094 0.752 1 65.25 15 MET B C 1
ATOM 1433 O O . MET B 1 15 ? 10.391 21.594 -0.159 1 65.25 15 MET B O 1
ATOM 1437 N N . ILE B 1 16 ? 12.062 20.266 0.592 1 64.69 16 ILE B N 1
ATOM 1438 C CA . ILE B 1 16 ? 12.406 19.812 -0.75 1 64.69 16 ILE B CA 1
ATOM 1439 C C . ILE B 1 16 ? 11.219 19.078 -1.365 1 64.69 16 ILE B C 1
ATOM 1441 O O . ILE B 1 16 ? 10.891 19.281 -2.535 1 64.69 16 ILE B O 1
ATOM 1445 N N . TYR B 1 17 ? 10.664 18.422 -0.46 1 64.31 17 TYR B N 1
ATOM 1446 C CA . TYR B 1 17 ? 9.516 17.656 -0.94 1 64.31 17 TYR B CA 1
ATOM 1447 C C . TYR B 1 17 ? 8.414 18.578 -1.44 1 64.31 17 TYR B C 1
ATOM 1449 O O . TYR B 1 17 ? 7.77 18.297 -2.453 1 64.31 17 TYR B O 1
ATOM 1457 N N . PHE B 1 18 ? 8.312 19.797 -0.798 1 60.88 18 PHE B N 1
ATOM 1458 C CA . PHE B 1 18 ? 7.254 20.734 -1.13 1 60.88 18 PHE B CA 1
ATOM 1459 C C . PHE B 1 18 ? 7.742 21.766 -2.145 1 60.88 18 PHE B C 1
ATOM 1461 O O . PHE B 1 18 ? 6.98 22.625 -2.568 1 60.88 18 PHE B O 1
ATOM 1468 N N . GLY B 1 19 ? 8.922 21.438 -2.789 1 56.25 19 GLY B N 1
ATOM 1469 C CA . GLY B 1 19 ? 9.477 22.328 -3.793 1 56.25 19 GLY B CA 1
ATOM 1470 C C . GLY B 1 19 ? 9.805 23.703 -3.25 1 56.25 19 GLY B C 1
ATOM 1471 O O . GLY B 1 19 ? 9.797 24.688 -3.992 1 56.25 19 GLY B O 1
ATOM 1472 N N . CYS B 1 20 ? 9.727 23.984 -2.002 1 54.66 20 CYS B N 1
ATOM 1473 C CA . CYS B 1 20 ? 9.961 25.328 -1.482 1 54.66 20 CYS B CA 1
ATOM 1474 C C . CYS B 1 20 ? 11.438 25.547 -1.179 1 54.66 20 CYS B C 1
ATOM 1476 O O . CYS B 1 20 ? 12.086 24.688 -0.579 1 54.66 20 CYS B O 1
ATOM 1478 N N . SER B 1 21 ? 12.117 26.156 -2.113 1 51.84 21 SER B N 1
ATOM 1479 C CA . SER B 1 21 ? 13.523 26.531 -1.981 1 51.84 21 SER B CA 1
ATOM 1480 C C . SER B 1 21 ? 13.773 27.297 -0.689 1 51.84 21 SER B C 1
ATOM 1482 O O . SER B 1 21 ? 14.906 27.359 -0.205 1 51.84 21 SER B O 1
ATOM 1484 N N . GLY B 1 22 ? 13.102 28.312 -0.27 1 50.53 22 GLY B N 1
ATOM 1485 C CA . GLY B 1 22 ? 13.406 29.141 0.889 1 50.53 22 GLY B CA 1
ATOM 1486 C C . GLY B 1 22 ? 13.148 28.438 2.207 1 50.53 22 GLY B C 1
ATOM 1487 O O . GLY B 1 22 ? 12.055 28.531 2.766 1 50.53 22 GLY B O 1
ATOM 1488 N N . SER B 1 23 ? 13.977 27.406 2.662 1 57.56 23 SER B N 1
ATOM 1489 C CA . SER B 1 23 ? 13.953 26.141 3.4 1 57.56 23 SER B CA 1
ATOM 1490 C C . SER B 1 23 ? 13.43 26.344 4.82 1 57.56 23 SER B C 1
ATOM 1492 O O . SER B 1 23 ? 12.453 25.719 5.223 1 57.56 23 SER B O 1
ATOM 1494 N N . ALA B 1 24 ? 14.102 27.078 5.613 1 58.56 24 ALA B N 1
ATOM 1495 C CA . ALA B 1 24 ? 13.82 27.188 7.043 1 58.56 24 ALA B CA 1
ATOM 1496 C C . ALA B 1 24 ? 12.547 28 7.285 1 58.56 24 ALA B C 1
ATOM 1498 O O . ALA B 1 24 ? 11.758 27.688 8.18 1 58.56 24 ALA B O 1
ATOM 1499 N N . LEU B 1 25 ? 12.234 29.031 6.492 1 59.88 25 LEU B N 1
ATOM 1500 C CA . LEU B 1 25 ? 11.062 29.891 6.641 1 59.88 25 LEU B CA 1
ATOM 1501 C C . LEU B 1 25 ? 9.781 29.109 6.359 1 59.88 25 LEU B C 1
ATOM 1503 O O . LEU B 1 25 ? 8.773 29.297 7.035 1 59.88 25 LEU B O 1
ATOM 1507 N N . PHE B 1 26 ? 9.93 28.281 5.516 1 68.88 26 PHE B N 1
ATOM 1508 C CA . PHE B 1 26 ? 8.758 27.5 5.152 1 68.88 26 PHE B CA 1
ATOM 1509 C C . PHE B 1 26 ? 8.359 26.547 6.281 1 68.88 26 PHE B C 1
ATOM 1511 O O . PHE B 1 26 ? 7.184 26.453 6.637 1 68.88 26 PHE B O 1
ATOM 1518 N N . LEU B 1 27 ? 9.367 25.984 6.891 1 70.5 27 LEU B N 1
ATOM 1519 C CA . LEU B 1 27 ? 9.07 25.047 7.973 1 70.5 27 LEU B CA 1
ATOM 1520 C C . LEU B 1 27 ? 8.5 25.781 9.18 1 70.5 27 LEU B C 1
ATOM 1522 O O . LEU B 1 27 ? 7.586 25.281 9.844 1 70.5 27 LEU B O 1
ATOM 1526 N N . GLY B 1 28 ? 9.148 26.922 9.336 1 77.69 28 GLY B N 1
ATOM 1527 C CA . GLY B 1 28 ? 8.609 27.734 10.414 1 77.69 28 GLY B CA 1
ATOM 1528 C C . GLY B 1 28 ? 7.156 28.125 10.188 1 77.69 28 GLY B C 1
ATOM 1529 O O . GLY B 1 28 ? 6.344 28.078 11.109 1 77.69 28 GLY B O 1
ATOM 1530 N N . GLN B 1 29 ? 6.938 28.484 9.016 1 83.25 29 GLN B N 1
ATOM 1531 C CA . GLN B 1 29 ? 5.566 28.859 8.68 1 83.25 29 GLN B CA 1
ATOM 1532 C C . GLN B 1 29 ? 4.625 27.656 8.805 1 83.25 29 GLN B C 1
ATOM 1534 O O . GLN B 1 29 ? 3.508 27.797 9.305 1 83.25 29 GLN B O 1
ATOM 1539 N N . LEU B 1 30 ? 5.098 26.547 8.344 1 84.56 30 LEU B N 1
ATOM 1540 C CA . LEU B 1 30 ? 4.293 25.328 8.43 1 84.56 30 LEU B CA 1
ATOM 1541 C C . LEU B 1 30 ? 4.004 24.984 9.891 1 84.56 30 LEU B C 1
ATOM 1543 O O . LEU B 1 30 ? 2.857 24.703 10.25 1 84.56 30 LEU B O 1
ATOM 1547 N N . GLN B 1 31 ? 5.039 25.031 10.656 1 85.5 31 GLN B N 1
ATOM 1548 C CA . GLN B 1 31 ? 4.879 24.75 12.078 1 85.5 31 GLN B CA 1
ATOM 1549 C C . GLN B 1 31 ? 3.912 25.719 12.734 1 85.5 31 GLN B C 1
ATOM 1551 O O . GLN B 1 31 ? 3.074 25.328 13.547 1 85.5 31 GLN B O 1
ATOM 1556 N N . ASN B 1 32 ? 4.121 26.922 12.375 1 91 32 ASN B N 1
ATOM 1557 C CA . ASN B 1 32 ? 3.238 27.953 12.922 1 91 32 ASN B CA 1
ATOM 1558 C C . ASN B 1 32 ? 1.786 27.719 12.516 1 91 32 ASN B C 1
ATOM 1560 O O . ASN B 1 32 ? 0.877 27.844 13.336 1 91 32 ASN B O 1
ATOM 1564 N N . ASP B 1 33 ? 1.568 27.391 11.281 1 93.12 33 ASP B N 1
ATOM 1565 C CA . ASP B 1 33 ? 0.222 27.125 10.789 1 93.12 33 ASP B CA 1
ATOM 1566 C C . ASP B 1 33 ? -0.388 25.922 11.508 1 93.12 33 ASP B C 1
ATOM 1568 O O . ASP B 1 33 ? -1.571 25.922 11.852 1 93.12 33 ASP B O 1
ATOM 1572 N N . ILE B 1 34 ? 0.423 24.938 11.781 1 93.94 34 ILE B N 1
ATOM 1573 C CA . ILE B 1 34 ? -0.058 23.734 12.461 1 93.94 34 ILE B CA 1
ATOM 1574 C C . ILE B 1 34 ? -0.373 24.062 13.922 1 93.94 34 ILE B C 1
ATOM 1576 O O . ILE B 1 34 ? -1.376 23.594 14.461 1 93.94 34 ILE B O 1
ATOM 1580 N N . ASP B 1 35 ? 0.467 24.875 14.562 1 93.88 35 ASP B N 1
ATOM 1581 C CA . ASP B 1 35 ? 0.203 25.281 15.945 1 93.88 35 ASP B CA 1
ATOM 1582 C C . ASP B 1 35 ? -1.118 26.031 16.047 1 93.88 35 ASP B C 1
ATOM 1584 O O . ASP B 1 35 ? -1.889 25.812 16.984 1 93.88 35 ASP B O 1
ATOM 1588 N N . LYS B 1 36 ? -1.359 26.906 15.156 1 95.94 36 LYS B N 1
ATOM 1589 C CA . LYS B 1 36 ? -2.619 27.641 15.141 1 95.94 36 LYS B CA 1
ATOM 1590 C C . LYS B 1 36 ? -3.801 26.703 14.898 1 95.94 36 LYS B C 1
ATOM 1592 O O . LYS B 1 36 ? -4.867 26.875 15.492 1 95.94 36 LYS B O 1
ATOM 1597 N N . LEU B 1 37 ? -3.615 25.734 14 1 96.31 37 LEU B N 1
ATOM 1598 C CA . LEU B 1 37 ? -4.656 24.75 13.773 1 96.31 37 LEU B CA 1
ATOM 1599 C C . LEU B 1 37 ? -4.938 23.953 15.047 1 96.31 37 LEU B C 1
ATOM 1601 O O . LEU B 1 37 ? -6.098 23.703 15.375 1 96.31 37 LEU B O 1
ATOM 1605 N N . LYS B 1 38 ? -3.887 23.578 15.781 1 95.56 38 LYS B N 1
ATOM 1606 C CA . LYS B 1 38 ? -4.043 22.859 17.047 1 95.56 38 LYS B CA 1
ATOM 1607 C C . LYS B 1 38 ? -4.871 23.688 18.047 1 95.56 38 LYS B C 1
ATOM 1609 O O . LYS B 1 38 ? -5.703 23.141 18.766 1 95.56 38 LYS B O 1
ATOM 1614 N N . ALA B 1 39 ? -4.586 24.922 18.062 1 94.81 39 ALA B N 1
ATOM 1615 C CA . ALA B 1 39 ? -5.348 25.812 18.938 1 94.81 39 ALA B CA 1
ATOM 1616 C C . ALA B 1 39 ? -6.812 25.859 18.516 1 94.81 39 ALA B C 1
ATOM 1618 O O . ALA B 1 39 ? -7.707 25.828 19.375 1 94.81 39 ALA B O 1
ATOM 1619 N N . ASP B 1 40 ? -7.129 25.891 17.219 1 94.75 40 ASP B N 1
ATOM 1620 C CA . ASP B 1 40 ? -8.492 25.953 16.703 1 94.75 40 ASP B CA 1
ATOM 1621 C C . ASP B 1 40 ? -9.297 24.734 17.156 1 94.75 40 ASP B C 1
ATOM 1623 O O . ASP B 1 40 ? -10.5 24.844 17.406 1 94.75 40 ASP B O 1
ATOM 1627 N N . PHE B 1 41 ? -8.672 23.609 17.297 1 93.81 41 PHE B N 1
ATOM 1628 C CA . PHE B 1 41 ? -9.328 22.344 17.609 1 93.81 41 PHE B CA 1
ATOM 1629 C C . PHE B 1 41 ? -9.188 22 19.078 1 93.81 41 PHE B C 1
ATOM 1631 O O . PHE B 1 41 ? -9.641 20.953 19.531 1 93.81 41 PHE B O 1
ATOM 1638 N N . ASN B 1 42 ? -8.461 22.875 19.797 1 91.81 42 ASN B N 1
ATOM 1639 C CA . ASN B 1 42 ? -8.125 22.562 21.188 1 91.81 42 ASN B CA 1
ATOM 1640 C C . ASN B 1 42 ? -7.387 21.234 21.297 1 91.81 42 ASN B C 1
ATOM 1642 O O . ASN B 1 42 ? -7.719 20.391 22.141 1 91.81 42 ASN B O 1
ATOM 1646 N N . ALA B 1 43 ? -6.484 21.031 20.391 1 91.5 43 ALA B N 1
ATOM 1647 C CA . ALA B 1 43 ? -5.781 19.75 20.266 1 91.5 43 ALA B CA 1
ATOM 1648 C C . ALA B 1 43 ? -4.516 19.75 21.125 1 91.5 43 ALA B C 1
ATOM 1650 O O . ALA B 1 43 ? -3.717 18.812 21.047 1 91.5 43 ALA B O 1
ATOM 1651 N N . SER B 1 44 ? -4.332 20.75 21.922 1 82.38 44 SER B N 1
ATOM 1652 C CA . SER B 1 44 ? -3.174 20.844 22.812 1 82.38 44 SER B CA 1
ATOM 1653 C C . SER B 1 44 ? -3.521 20.375 24.219 1 82.38 44 SER B C 1
ATOM 1655 O O . SER B 1 44 ? -2.645 20.297 25.078 1 82.38 44 SER B O 1
ATOM 1657 N N . ASN B 1 45 ? -4.734 20.047 24.453 1 81.56 45 ASN B N 1
ATOM 1658 C CA . ASN B 1 45 ? -5.18 19.672 25.797 1 81.56 45 ASN B CA 1
ATOM 1659 C C . ASN B 1 45 ? -4.715 18.25 26.156 1 81.56 45 ASN B C 1
ATOM 1661 O O . ASN B 1 45 ? -4.531 17.406 25.281 1 81.56 45 ASN B O 1
ATOM 1665 N N . SER B 1 46 ? -4.52 18.016 27.375 1 76.31 46 SER B N 1
ATOM 1666 C CA . SER B 1 46 ? -3.926 16.797 27.891 1 76.31 46 SER B CA 1
ATOM 1667 C C . SER B 1 46 ? -4.797 15.586 27.578 1 76.31 46 SER B C 1
ATOM 1669 O O . SER B 1 46 ? -4.301 14.453 27.516 1 76.31 46 SER B O 1
ATOM 1671 N N . ASP B 1 47 ? -6.078 15.852 27.328 1 79.06 47 ASP B N 1
ATOM 1672 C CA . ASP B 1 47 ? -6.969 14.719 27.094 1 79.06 47 ASP B CA 1
ATOM 1673 C C . ASP B 1 47 ? -6.781 14.156 25.688 1 79.06 47 ASP B C 1
ATOM 1675 O O . ASP B 1 47 ? -7.215 13.039 25.391 1 79.06 47 ASP B O 1
ATOM 1679 N N . VAL B 1 48 ? -6.082 14.867 24.828 1 80.94 48 VAL B N 1
ATOM 1680 C CA . VAL B 1 48 ? -5.848 14.445 23.453 1 80.94 48 VAL B CA 1
ATOM 1681 C C . VAL B 1 48 ? -4.934 13.227 23.422 1 80.94 48 VAL B C 1
ATOM 1683 O O . VAL B 1 48 ? -5.055 12.367 22.547 1 80.94 48 VAL B O 1
ATOM 1686 N N . ALA B 1 49 ? -4.074 13.148 24.406 1 78.19 49 ALA B N 1
ATOM 1687 C CA . ALA B 1 49 ? -3.102 12.062 24.484 1 78.19 49 ALA B CA 1
ATOM 1688 C C . ALA B 1 49 ? -3.768 10.758 24.922 1 78.19 49 ALA B C 1
ATOM 1690 O O . ALA B 1 49 ? -3.191 9.68 24.766 1 78.19 49 ALA B O 1
ATOM 1691 N N . ASP B 1 50 ? -5.062 10.961 25.344 1 80.31 50 ASP B N 1
ATOM 1692 C CA . ASP B 1 50 ? -5.746 9.758 25.828 1 80.31 50 ASP B CA 1
ATOM 1693 C C . ASP B 1 50 ? -6.219 8.898 24.656 1 80.31 50 ASP B C 1
ATOM 1695 O O . ASP B 1 50 ? -6.68 9.422 23.641 1 80.31 50 ASP B O 1
ATOM 1699 N N . GLY B 1 51 ? -5.969 7.578 24.812 1 81.38 51 GLY B N 1
ATOM 1700 C CA . GLY B 1 51 ? -6.414 6.645 23.797 1 81.38 51 GLY B CA 1
ATOM 1701 C C . GLY B 1 51 ? -5.355 6.371 22.734 1 81.38 51 GLY B C 1
ATOM 1702 O O . GLY B 1 51 ? -4.191 6.742 22.906 1 81.38 51 GLY B O 1
ATOM 1703 N N . ASN B 1 52 ? -5.707 5.719 21.625 1 85.81 52 ASN B N 1
ATOM 1704 C CA . ASN B 1 52 ? -4.781 5.301 20.578 1 85.81 52 ASN B CA 1
ATOM 1705 C C . ASN B 1 52 ? -4.59 6.395 19.531 1 85.81 52 ASN B C 1
ATOM 1707 O O . ASN B 1 52 ? -5.535 7.105 19.188 1 85.81 52 ASN B O 1
ATOM 1711 N N . PRO B 1 53 ? -3.352 6.59 19.109 1 91.62 53 PRO B N 1
ATOM 1712 C CA . PRO B 1 53 ? -3.111 7.535 18.016 1 91.62 53 PRO B CA 1
ATOM 1713 C C . PRO B 1 53 ? -3.877 7.176 16.75 1 91.62 53 PRO B C 1
ATOM 1715 O O . PRO B 1 53 ? -4.309 6.031 16.578 1 91.62 53 PRO B O 1
ATOM 1718 N N . VAL B 1 54 ? -4.066 8.203 15.945 1 94.56 54 VAL B N 1
ATOM 1719 C CA . VAL B 1 54 ? -4.824 7.988 14.711 1 94.56 54 VAL B CA 1
ATOM 1720 C C . VAL B 1 54 ? -3.908 7.402 13.641 1 94.56 54 VAL B C 1
ATOM 1722 O O . VAL B 1 54 ? -4.215 6.359 13.055 1 94.56 54 VAL B O 1
ATOM 1725 N N . PHE B 1 55 ? -2.709 8.062 13.43 1 96 55 PHE B N 1
ATOM 1726 C CA . PHE B 1 55 ? -1.864 7.684 12.297 1 96 55 PHE B CA 1
ATOM 1727 C C . PHE B 1 55 ? -0.513 7.172 12.781 1 96 55 PHE B C 1
ATOM 1729 O O . PHE B 1 55 ? 0.072 6.273 12.172 1 96 55 PHE B O 1
ATOM 1736 N N . ILE B 1 56 ? 0.017 7.633 13.836 1 93.25 56 ILE B N 1
ATOM 1737 C CA . ILE B 1 56 ? 1.419 7.516 14.227 1 93.25 56 ILE B CA 1
ATOM 1738 C C . ILE B 1 56 ? 1.786 6.043 14.398 1 93.25 56 ILE B C 1
ATOM 1740 O O . ILE B 1 56 ? 2.85 5.605 13.961 1 93.25 56 ILE B O 1
ATOM 1744 N N . GLU B 1 57 ? 0.93 5.258 15.023 1 90 57 GLU B N 1
ATOM 1745 C CA . GLU B 1 57 ? 1.232 3.848 15.242 1 90 57 GLU B CA 1
ATOM 1746 C C . GLU B 1 57 ? 1.279 3.082 13.93 1 90 57 GLU B C 1
ATOM 1748 O O . GLU B 1 57 ? 2.084 2.162 13.766 1 90 57 GLU B O 1
ATOM 1753 N N . LYS B 1 58 ? 0.503 3.547 12.961 1 91 58 LYS B N 1
ATOM 1754 C CA . LYS B 1 58 ? 0.384 2.867 11.68 1 91 58 LYS B CA 1
ATOM 1755 C C . LYS B 1 58 ? 1.586 3.164 10.781 1 91 58 LYS B C 1
ATOM 1757 O O . LYS B 1 58 ? 1.913 2.379 9.891 1 91 58 LYS B O 1
ATOM 1762 N N . VAL B 1 59 ? 2.283 4.246 11.047 1 93 59 VAL B N 1
ATOM 1763 C CA . VAL B 1 59 ? 3.314 4.66 10.102 1 93 59 VAL B CA 1
ATOM 1764 C C . VAL B 1 59 ? 4.695 4.355 10.68 1 93 59 VAL B C 1
ATOM 1766 O O . VAL B 1 59 ? 5.711 4.594 10.023 1 93 59 VAL B O 1
ATOM 1769 N N . LYS B 1 60 ? 4.734 3.773 11.836 1 89.12 60 LYS B N 1
ATOM 1770 C CA . LYS B 1 60 ? 6 3.533 12.531 1 89.12 60 LYS B CA 1
ATOM 1771 C C . LYS B 1 60 ? 6.863 2.531 11.766 1 89.12 60 LYS B C 1
ATOM 1773 O O . LYS B 1 60 ? 8.086 2.666 11.719 1 89.12 60 LYS B O 1
ATOM 1778 N N . ASN B 1 61 ? 6.242 1.629 11.055 1 87.69 61 ASN B N 1
ATOM 1779 C CA . ASN B 1 61 ? 7.004 0.547 10.438 1 87.69 61 ASN B CA 1
ATOM 1780 C C . ASN B 1 61 ? 7.223 0.796 8.945 1 87.69 61 ASN B C 1
ATOM 1782 O O . ASN B 1 61 ? 7.699 -0.085 8.227 1 87.69 61 ASN B O 1
ATOM 1786 N N . TRP B 1 62 ? 6.906 1.954 8.523 1 89.44 62 TRP B N 1
ATOM 1787 C CA . TRP B 1 62 ? 7.156 2.346 7.137 1 89.44 62 TRP B CA 1
ATOM 1788 C C . TRP B 1 62 ? 8.492 3.066 7.008 1 89.44 62 TRP B C 1
ATOM 1790 O O . TRP B 1 62 ? 8.617 4.234 7.379 1 89.44 62 TRP B O 1
ATOM 1800 N N . THR B 1 63 ? 9.523 2.367 6.508 1 83.81 63 THR B N 1
ATOM 1801 C CA . THR B 1 63 ? 10.883 2.869 6.629 1 83.81 63 THR B CA 1
ATOM 1802 C C . THR B 1 63 ? 11.43 3.299 5.27 1 83.81 63 THR B C 1
ATOM 1804 O O . THR B 1 63 ? 12.266 4.195 5.188 1 83.81 63 THR B O 1
ATOM 1807 N N . GLU B 1 64 ? 10.969 2.748 4.219 1 85.31 64 GLU B N 1
ATOM 1808 C CA . GLU B 1 64 ? 11.531 3.057 2.904 1 85.31 64 GLU B CA 1
ATOM 1809 C C . GLU B 1 64 ? 10.719 4.145 2.203 1 85.31 64 GLU B C 1
ATOM 1811 O O . GLU B 1 64 ? 9.492 4.199 2.338 1 85.31 64 GLU B O 1
ATOM 1816 N N . ARG B 1 65 ? 11.352 4.953 1.396 1 84.5 65 ARG B N 1
ATOM 1817 C CA . ARG B 1 65 ? 10.773 6.145 0.784 1 84.5 65 ARG B CA 1
ATOM 1818 C C . ARG B 1 65 ? 9.555 5.789 -0.062 1 84.5 65 ARG B C 1
ATOM 1820 O O . ARG B 1 65 ? 8.484 6.387 0.095 1 84.5 65 ARG B O 1
ATOM 1827 N N . ASN B 1 66 ? 9.727 4.805 -0.915 1 85.94 66 ASN B N 1
ATOM 1828 C CA . ASN B 1 66 ? 8.672 4.5 -1.875 1 85.94 66 ASN B CA 1
ATOM 1829 C C . ASN B 1 66 ? 7.426 3.951 -1.185 1 85.94 66 ASN B C 1
ATOM 1831 O O . ASN B 1 66 ? 6.301 4.258 -1.585 1 85.94 66 ASN B O 1
ATOM 1835 N N . GLU B 1 67 ? 7.621 3.174 -0.17 1 93.12 67 GLU B N 1
ATOM 1836 C CA . GLU B 1 67 ? 6.457 2.678 0.559 1 93.12 67 GLU B CA 1
ATOM 1837 C C . GLU B 1 67 ? 5.836 3.775 1.42 1 93.12 67 GLU B C 1
ATOM 1839 O O . GLU B 1 67 ? 4.613 3.836 1.572 1 93.12 67 GLU B O 1
ATOM 1844 N N . LYS B 1 68 ? 6.637 4.695 1.941 1 93.12 68 LYS B N 1
ATOM 1845 C CA . LYS B 1 68 ? 6.137 5.812 2.736 1 93.12 68 LYS B CA 1
ATOM 1846 C C . LYS B 1 68 ? 5.234 6.723 1.901 1 93.12 68 LYS B C 1
ATOM 1848 O O . LYS B 1 68 ? 4.23 7.23 2.396 1 93.12 68 LYS B O 1
ATOM 1853 N N . ARG B 1 69 ? 5.555 6.887 0.672 1 93.5 69 ARG B N 1
ATOM 1854 C CA . ARG B 1 69 ? 4.805 7.77 -0.214 1 93.5 69 ARG B CA 1
ATOM 1855 C C . ARG B 1 69 ? 3.389 7.246 -0.434 1 93.5 69 ARG B C 1
ATOM 1857 O O . ARG B 1 69 ? 2.439 8.031 -0.526 1 93.5 69 ARG B O 1
ATOM 1864 N N . ILE B 1 70 ? 3.252 5.949 -0.449 1 96.69 70 ILE B N 1
ATOM 1865 C CA . ILE B 1 70 ? 1.939 5.348 -0.664 1 96.69 70 ILE B CA 1
ATOM 1866 C C . ILE B 1 70 ? 1.029 5.66 0.522 1 96.69 70 ILE B C 1
ATOM 1868 O O . ILE B 1 70 ? -0.077 6.176 0.344 1 96.69 70 ILE B O 1
ATOM 1872 N N . ILE B 1 71 ? 1.476 5.418 1.694 1 97.44 71 ILE B N 1
ATOM 1873 C CA . ILE B 1 71 ? 0.631 5.645 2.863 1 97.44 71 ILE B CA 1
ATOM 1874 C C . ILE B 1 71 ? 0.435 7.145 3.078 1 97.44 71 ILE B C 1
ATOM 1876 O O . ILE B 1 71 ? -0.647 7.582 3.471 1 97.44 71 ILE B O 1
ATOM 1880 N N . LEU B 1 72 ? 1.448 7.949 2.773 1 96.31 72 LEU B N 1
ATOM 1881 C CA . LEU B 1 72 ? 1.345 9.398 2.883 1 96.31 72 LEU B CA 1
ATOM 1882 C C . LEU B 1 72 ? 0.256 9.938 1.96 1 96.31 72 LEU B C 1
ATOM 1884 O O . LEU B 1 72 ? -0.479 10.852 2.33 1 96.31 72 LEU B O 1
ATOM 1888 N N . SER B 1 73 ? 0.111 9.367 0.81 1 96.62 73 SER B N 1
ATOM 1889 C CA . SER B 1 73 ? -0.873 9.852 -0.154 1 96.62 73 SER B CA 1
ATOM 1890 C C . SER B 1 73 ? -2.287 9.758 0.406 1 96.62 73 SER B C 1
ATOM 1892 O O . SER B 1 73 ? -3.084 10.688 0.256 1 96.62 73 SER B O 1
ATOM 1894 N N . GLN B 1 74 ? -2.586 8.672 1.109 1 98.19 74 GLN B N 1
ATOM 1895 C CA . GLN B 1 74 ? -3.91 8.516 1.704 1 98.19 74 GLN B CA 1
ATOM 1896 C C . GLN B 1 74 ? -4.066 9.414 2.93 1 98.19 74 GLN B C 1
ATOM 1898 O O . GLN B 1 74 ? -5.121 10.023 3.129 1 98.19 74 GLN B O 1
ATOM 1903 N N . ILE B 1 75 ? -3.061 9.539 3.723 1 98 75 ILE B N 1
ATOM 1904 C CA . ILE B 1 75 ? -3.125 10.328 4.945 1 98 75 ILE B CA 1
ATOM 1905 C C . ILE B 1 75 ? -3.338 11.805 4.594 1 98 75 ILE B C 1
ATOM 1907 O O . ILE B 1 75 ? -4.141 12.492 5.227 1 98 75 ILE B O 1
ATOM 1911 N N . VAL B 1 76 ? -2.668 12.289 3.578 1 96.62 76 VAL B N 1
ATOM 1912 C CA . VAL B 1 76 ? -2.828 13.664 3.115 1 96.62 76 VAL B CA 1
ATOM 1913 C C . VAL B 1 76 ? -4.266 13.891 2.648 1 96.62 76 VAL B C 1
ATOM 1915 O O . VAL B 1 76 ? -4.859 14.93 2.93 1 96.62 76 VAL B O 1
ATOM 1918 N N . THR B 1 77 ? -4.867 12.922 1.979 1 97.31 77 THR B N 1
ATOM 1919 C CA . THR B 1 77 ? -6.25 13 1.521 1 97.31 77 THR B CA 1
ATOM 1920 C C . THR B 1 77 ? -7.203 13.141 2.705 1 97.31 77 THR B C 1
ATOM 1922 O O . THR B 1 77 ? -8.125 13.953 2.67 1 97.31 77 THR B O 1
ATOM 1925 N N . LEU B 1 78 ? -6.988 12.406 3.762 1 97.75 78 LEU B N 1
ATOM 1926 C CA . LEU B 1 78 ? -7.828 12.453 4.953 1 97.75 78 LEU B CA 1
ATOM 1927 C C . LEU B 1 78 ? -7.734 13.812 5.641 1 97.75 78 LEU B C 1
ATOM 1929 O O . LEU B 1 78 ? -8.75 14.375 6.059 1 97.75 78 LEU B O 1
ATOM 1933 N N . TYR B 1 79 ? -6.5 14.359 5.711 1 97.25 79 TYR B N 1
ATOM 1934 C CA . TYR B 1 79 ? -6.328 15.672 6.316 1 97.25 79 TYR B CA 1
ATOM 1935 C C . TYR B 1 79 ? -7.031 16.75 5.492 1 97.25 79 TYR B C 1
ATOM 1937 O O . TYR B 1 79 ? -7.641 17.672 6.051 1 97.25 79 TYR B O 1
ATOM 1945 N N . LEU B 1 80 ? -6.926 16.656 4.191 1 96.88 80 LEU B N 1
ATOM 1946 C CA . LEU B 1 80 ? -7.574 17.641 3.32 1 96.8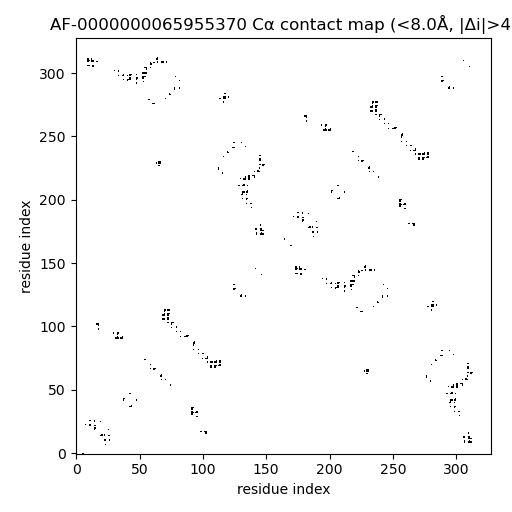8 80 LEU B CA 1
ATOM 1947 C C . LEU B 1 80 ? -9.094 17.578 3.467 1 96.88 80 LEU B C 1
ATOM 1949 O O . LEU B 1 80 ? -9.758 18.609 3.496 1 96.88 80 LEU B O 1
ATOM 1953 N N . GLU B 1 81 ? -9.633 16.391 3.58 1 96.44 81 GLU B N 1
ATOM 1954 C CA . GLU B 1 81 ? -11.07 16.234 3.797 1 96.44 81 GLU B CA 1
ATOM 1955 C C . GLU B 1 81 ? -11.5 16.875 5.113 1 96.44 81 GLU B C 1
ATOM 1957 O O . GLU B 1 81 ? -12.555 17.516 5.184 1 96.44 81 GLU B O 1
ATOM 1962 N N . MET B 1 82 ? -10.711 16.75 6.105 1 95.94 82 MET B N 1
ATOM 1963 C CA . MET B 1 82 ? -11 17.328 7.41 1 95.94 82 MET B CA 1
ATOM 1964 C C . MET B 1 82 ? -10.969 18.859 7.34 1 95.94 82 MET B C 1
ATOM 1966 O O . MET B 1 82 ? -11.844 19.531 7.887 1 95.94 82 MET B O 1
ATOM 1970 N N . LEU B 1 83 ? -9.969 19.391 6.617 1 96 83 LEU B N 1
ATOM 1971 C CA . LEU B 1 83 ? -9.766 20.828 6.566 1 96 83 LEU B CA 1
ATOM 1972 C C . LEU B 1 83 ? -10.859 21.5 5.746 1 96 83 LEU B C 1
ATOM 1974 O O . LEU B 1 83 ? -11.164 22.672 5.961 1 96 83 LEU B O 1
ATOM 1978 N N . LYS B 1 84 ? -11.508 20.734 4.84 1 94.44 84 LYS B N 1
ATOM 1979 C CA . LYS B 1 84 ? -12.586 21.266 4.023 1 94.44 84 LYS B CA 1
ATOM 1980 C C . LYS B 1 84 ? -13.766 21.703 4.895 1 94.44 84 LYS B C 1
ATOM 1982 O O . LYS B 1 84 ? -14.547 22.578 4.496 1 94.44 84 LYS B O 1
ATOM 1987 N N . LYS B 1 85 ? -13.875 21.141 6.043 1 92.38 85 LYS B N 1
ATOM 1988 C CA . LYS B 1 85 ? -15 21.422 6.926 1 92.38 85 LYS B CA 1
ATOM 1989 C C . LYS B 1 85 ? -14.633 22.484 7.961 1 92.38 85 LYS B C 1
ATOM 1991 O O . LYS B 1 85 ? -15.406 22.766 8.883 1 92.38 85 LYS B O 1
ATOM 1996 N N . THR B 1 86 ? -13.414 23.078 7.91 1 93.56 86 THR B N 1
ATOM 1997 C CA . THR B 1 86 ? -12.93 24.125 8.82 1 93.56 86 THR B CA 1
ATOM 1998 C C . THR B 1 86 ? -13.102 25.5 8.203 1 93.56 86 THR B C 1
ATOM 2000 O O . THR B 1 86 ? -13.57 25.625 7.07 1 93.56 86 THR B O 1
ATOM 2003 N N . ASP B 1 87 ? -12.836 26.594 8.984 1 95.19 87 ASP B N 1
ATOM 2004 C CA . ASP B 1 87 ? -12.984 27.984 8.57 1 95.19 87 ASP B CA 1
ATOM 2005 C C . ASP B 1 87 ? -11.867 28.391 7.613 1 95.19 87 ASP B C 1
ATOM 2007 O O . ASP B 1 87 ? -10.82 28.875 8.047 1 95.19 87 ASP B O 1
ATOM 2011 N N . MET B 1 88 ? -12.133 28.422 6.348 1 93.62 88 MET B N 1
ATOM 2012 C CA . MET B 1 88 ? -11.148 28.672 5.301 1 93.62 88 MET B CA 1
ATOM 2013 C C . MET B 1 88 ? -10.82 30.156 5.199 1 93.62 88 MET B C 1
ATOM 2015 O O . MET B 1 88 ? -9.945 30.547 4.426 1 93.62 88 MET B O 1
ATOM 2019 N N . SER B 1 89 ? -11.492 30.953 5.934 1 95.44 89 SER B N 1
ATOM 2020 C CA . SER B 1 89 ? -11.156 32.375 5.945 1 95.44 89 SER B CA 1
ATOM 2021 C C . SER B 1 89 ? -9.906 32.625 6.773 1 95.44 89 SER B C 1
ATOM 2023 O O . SER B 1 89 ? -9.289 33.688 6.656 1 95.44 89 SER B O 1
ATOM 2025 N N . LYS B 1 90 ? -9.477 31.688 7.621 1 96.44 90 LYS B N 1
ATOM 2026 C CA . LYS B 1 90 ? -8.258 31.812 8.414 1 96.44 90 LYS B CA 1
ATOM 2027 C C . LYS B 1 90 ? -7.023 31.516 7.562 1 96.44 90 LYS B C 1
ATOM 2029 O O . LYS B 1 90 ? -6.926 30.453 6.945 1 96.44 90 LYS B O 1
ATOM 2034 N N . PRO B 1 91 ? -6.027 32.406 7.57 1 95 91 PRO B N 1
ATOM 2035 C CA . PRO B 1 91 ? -4.871 32.25 6.684 1 95 91 PRO B CA 1
ATOM 2036 C C . PRO B 1 91 ? -4.09 30.969 6.93 1 95 91 PRO B C 1
ATOM 2038 O O . PRO B 1 91 ? -3.607 30.344 5.984 1 95 91 PRO B O 1
ATOM 2041 N N . HIS B 1 92 ? -3.898 30.625 8.164 1 93.31 92 HIS B N 1
ATOM 2042 C CA . HIS B 1 92 ? -3.109 29.438 8.438 1 93.31 92 HIS B CA 1
ATOM 2043 C C . HIS B 1 92 ? -3.799 28.188 7.91 1 93.31 92 HIS B C 1
ATOM 2045 O O . HIS B 1 92 ? -3.135 27.234 7.484 1 93.31 92 HIS B O 1
ATOM 2051 N N . ILE B 1 93 ? -5.145 28.141 7.918 1 96.12 93 ILE B N 1
ATOM 2052 C CA . ILE B 1 93 ? -5.883 27 7.391 1 96.12 93 ILE B CA 1
ATOM 2053 C C . ILE B 1 93 ? -5.785 26.984 5.867 1 96.12 93 ILE B C 1
ATOM 2055 O O . ILE B 1 93 ? -5.566 25.922 5.266 1 96.12 93 ILE B O 1
ATOM 2059 N N . LYS B 1 94 ? -5.969 28.141 5.312 1 94.56 94 LYS B N 1
ATOM 2060 C CA . LYS B 1 94 ? -5.832 28.266 3.863 1 94.56 94 LYS B CA 1
ATOM 2061 C C . LYS B 1 94 ? -4.441 27.844 3.402 1 94.56 94 LYS B C 1
ATOM 2063 O O . LYS B 1 94 ? -4.305 27.078 2.441 1 94.56 94 LYS B O 1
ATOM 2068 N N . ASN B 1 95 ? -3.414 28.312 4.066 1 91.06 95 ASN B N 1
ATOM 2069 C CA . ASN B 1 95 ? -2.031 27.984 3.74 1 91.06 95 ASN B CA 1
ATOM 2070 C C . ASN B 1 95 ? -1.776 26.484 3.852 1 91.06 95 ASN B C 1
ATOM 2072 O O . ASN B 1 95 ? -1.17 25.891 2.961 1 91.06 95 ASN B O 1
ATOM 2076 N N . LEU B 1 96 ? -2.203 25.891 4.957 1 92.62 96 LEU B N 1
ATOM 2077 C CA . LEU B 1 96 ? -2.027 24.469 5.176 1 92.62 96 LEU B CA 1
ATOM 2078 C C . LEU B 1 96 ? -2.73 23.656 4.09 1 92.62 96 LEU B C 1
ATOM 2080 O O . LEU B 1 96 ? -2.164 22.703 3.559 1 92.62 96 LEU B O 1
ATOM 2084 N N . SER B 1 97 ? -3.959 24.078 3.781 1 93.12 97 SER B N 1
ATOM 2085 C CA . SER B 1 97 ? -4.723 23.406 2.738 1 93.12 97 SER B CA 1
ATOM 2086 C C . SER B 1 97 ? -3.998 23.469 1.397 1 93.12 97 SER B C 1
ATOM 2088 O O . SER B 1 97 ? -3.939 22.469 0.675 1 93.12 97 SER B O 1
ATOM 2090 N N . GLU B 1 98 ? -3.428 24.547 1.094 1 89.81 98 GLU B N 1
ATOM 2091 C CA . GLU B 1 98 ? -2.699 24.703 -0.161 1 89.81 98 GLU B CA 1
ATOM 2092 C C . GLU B 1 98 ? -1.453 23.812 -0.188 1 89.81 98 GLU B C 1
ATOM 2094 O O . GLU B 1 98 ? -1.162 23.172 -1.199 1 89.81 98 GLU B O 1
ATOM 2099 N N . GLN B 1 99 ? -0.731 23.781 0.901 1 87.06 99 GLN B N 1
ATOM 2100 C CA . GLN B 1 99 ? 0.473 22.969 0.984 1 87.06 99 GLN B CA 1
ATOM 2101 C C . GLN B 1 99 ? 0.137 21.484 0.88 1 87.06 99 GLN B C 1
ATOM 2103 O O . GLN B 1 99 ? 0.811 20.734 0.166 1 87.06 99 GLN B O 1
ATOM 2108 N N . LEU B 1 100 ? -0.886 21.062 1.574 1 91.81 100 LEU B N 1
ATOM 2109 C CA . LEU B 1 100 ? -1.29 19.672 1.534 1 91.81 100 LEU B CA 1
ATOM 2110 C C . LEU B 1 100 ? -1.835 19.297 0.158 1 91.81 100 LEU B C 1
ATOM 2112 O O . LEU B 1 100 ? -1.645 18.172 -0.308 1 91.81 100 LEU B O 1
ATOM 2116 N N . ASN B 1 101 ? -2.514 20.297 -0.488 1 92.25 101 ASN B N 1
ATOM 2117 C CA . ASN B 1 101 ? -2.969 20.062 -1.854 1 92.25 101 ASN B CA 1
ATOM 2118 C C . ASN B 1 101 ? -1.794 19.875 -2.812 1 92.25 101 ASN B C 1
ATOM 2120 O O . ASN B 1 101 ? -1.839 19.016 -3.695 1 92.25 101 ASN B O 1
ATOM 2124 N N . THR B 1 102 ? -0.767 20.641 -2.639 1 88.44 102 THR B N 1
ATOM 2125 C CA . THR B 1 102 ? 0.437 20.484 -3.449 1 88.44 102 THR B CA 1
ATOM 2126 C C . THR B 1 102 ? 1.072 19.125 -3.227 1 88.44 102 THR B C 1
ATOM 2128 O O . THR B 1 102 ? 1.453 18.438 -4.188 1 88.44 102 THR B O 1
ATOM 2131 N N . LEU B 1 103 ? 1.147 18.734 -1.966 1 89.81 103 LEU B N 1
ATOM 2132 C CA . LEU B 1 103 ? 1.698 17.438 -1.631 1 89.81 103 LEU B CA 1
ATOM 2133 C C . LEU B 1 103 ? 0.859 16.312 -2.244 1 89.81 103 LEU B C 1
ATOM 2135 O O . LEU B 1 103 ? 1.4 15.383 -2.84 1 89.81 103 LEU B O 1
ATOM 2139 N N . ARG B 1 104 ? -0.435 16.422 -2.16 1 93.44 104 ARG B N 1
ATOM 2140 C CA . ARG B 1 104 ? -1.337 15.438 -2.754 1 93.44 104 ARG B CA 1
ATOM 2141 C C . ARG B 1 104 ? -1.088 15.297 -4.254 1 93.44 104 ARG B C 1
ATOM 2143 O O . ARG B 1 104 ? -1.062 14.188 -4.785 1 93.44 104 ARG B O 1
ATOM 2150 N N . ASN B 1 105 ? -0.863 16.438 -4.879 1 91.88 105 ASN B N 1
ATOM 2151 C CA . ASN B 1 105 ? -0.636 16.422 -6.32 1 91.88 105 ASN B CA 1
ATOM 2152 C C . ASN B 1 105 ? 0.682 15.742 -6.676 1 91.88 105 ASN B C 1
ATOM 2154 O O . ASN B 1 105 ? 0.772 15.047 -7.691 1 91.88 105 ASN B O 1
ATOM 2158 N N . THR B 1 106 ? 1.697 15.875 -5.887 1 88.94 106 THR B N 1
ATOM 2159 C CA . THR B 1 106 ? 2.992 15.25 -6.121 1 88.94 106 THR B CA 1
ATOM 2160 C C . THR B 1 106 ? 2.916 13.742 -5.879 1 88.94 106 THR B C 1
ATOM 2162 O O . THR B 1 106 ? 3.73 12.984 -6.406 1 88.94 106 THR B O 1
ATOM 2165 N N . LEU B 1 107 ? 1.867 13.312 -5.117 1 93.81 107 LEU B N 1
ATOM 2166 C CA . LEU B 1 107 ? 1.742 11.914 -4.727 1 93.81 107 LEU B CA 1
ATOM 2167 C C . LEU B 1 107 ? 0.665 11.211 -5.547 1 93.81 107 LEU B C 1
ATOM 2169 O O . LEU B 1 107 ? 0.096 10.211 -5.105 1 93.81 107 LEU B O 1
ATOM 2173 N N . SER B 1 108 ? 0.345 11.734 -6.723 1 94.25 108 SER B N 1
ATOM 2174 C CA . SER B 1 108 ? -0.762 11.219 -7.52 1 94.25 108 SER B CA 1
ATOM 2175 C C . SER B 1 108 ? -0.534 9.758 -7.898 1 94.25 108 SER B C 1
ATOM 2177 O O . SER B 1 108 ? -1.452 8.938 -7.82 1 94.25 108 SER B O 1
ATOM 2179 N N . ASN B 1 109 ? 0.677 9.453 -8.305 1 93.06 109 ASN B N 1
ATOM 2180 C CA . ASN B 1 109 ? 0.989 8.07 -8.664 1 93.06 109 ASN B CA 1
ATOM 2181 C C . ASN B 1 109 ? 0.932 7.152 -7.449 1 93.06 109 ASN B C 1
ATOM 2183 O O . ASN B 1 109 ? 0.498 6.004 -7.559 1 93.06 109 ASN B O 1
ATOM 2187 N N . ASP B 1 110 ? 1.314 7.617 -6.344 1 94.62 110 ASP B N 1
ATOM 2188 C CA . ASP B 1 110 ? 1.273 6.84 -5.109 1 94.62 110 ASP B CA 1
ATOM 2189 C C . ASP B 1 110 ? -0.166 6.594 -4.66 1 94.62 110 ASP B C 1
ATOM 2191 O O . ASP B 1 110 ? -0.485 5.523 -4.137 1 94.62 110 ASP B O 1
ATOM 2195 N N . TYR B 1 111 ? -0.97 7.598 -4.91 1 96.94 111 TYR B N 1
ATOM 2196 C CA . TYR B 1 111 ? -2.377 7.426 -4.566 1 96.94 111 TYR B CA 1
ATOM 2197 C C . TYR B 1 111 ? -3.033 6.379 -5.457 1 96.94 111 TYR B C 1
ATOM 2199 O O . TYR B 1 111 ? -3.902 5.629 -5.008 1 96.94 111 TYR B O 1
ATOM 2207 N N . LYS B 1 112 ? -2.662 6.332 -6.652 1 96.19 112 LYS B N 1
ATOM 2208 C CA . LYS B 1 112 ? -3.168 5.273 -7.523 1 96.19 112 LYS B CA 1
ATOM 2209 C C . LYS B 1 112 ? -2.787 3.896 -6.992 1 96.19 112 LYS B C 1
ATOM 2211 O O . LYS B 1 112 ? -3.604 2.973 -7.012 1 96.19 112 LYS B O 1
ATOM 2216 N N . LYS B 1 113 ? -1.564 3.764 -6.562 1 96.31 113 LYS B N 1
ATOM 2217 C CA . LYS B 1 113 ? -1.12 2.508 -5.965 1 96.31 113 L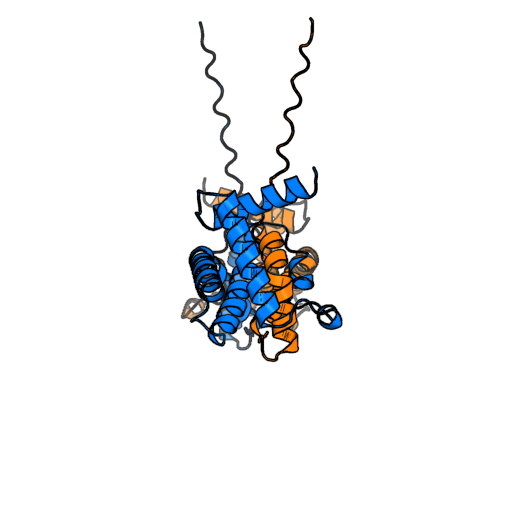YS B CA 1
ATOM 2218 C C . LYS B 1 113 ? -1.949 2.162 -4.73 1 96.31 113 LYS B C 1
ATOM 2220 O O . LYS B 1 113 ? -2.326 1.005 -4.535 1 96.31 113 LYS B O 1
ATOM 2225 N N . PHE B 1 114 ? -2.199 3.18 -3.898 1 97.38 114 PHE B N 1
ATOM 2226 C CA . PHE B 1 114 ? -3.061 3.004 -2.736 1 97.38 114 PHE B CA 1
ATOM 2227 C C . PHE B 1 114 ? -4.426 2.463 -3.148 1 97.38 114 PHE B C 1
ATOM 2229 O O . PHE B 1 114 ? -4.906 1.482 -2.578 1 97.38 114 PHE B O 1
ATOM 2236 N N . ARG B 1 115 ? -5.031 3.043 -4.141 1 96.56 115 ARG B N 1
ATOM 2237 C CA . ARG B 1 115 ? -6.348 2.629 -4.609 1 96.56 115 ARG B CA 1
ATOM 2238 C C . ARG B 1 115 ? -6.312 1.207 -5.156 1 96.56 115 ARG B C 1
ATOM 2240 O O . ARG B 1 115 ? -7.25 0.433 -4.949 1 96.56 115 ARG B O 1
ATOM 2247 N N . ASP B 1 116 ? -5.227 0.88 -5.844 1 94.88 116 ASP B N 1
ATOM 2248 C CA . ASP B 1 116 ? -5.07 -0.481 -6.348 1 94.88 116 ASP B CA 1
ATOM 2249 C C . ASP B 1 116 ? -5.066 -1.492 -5.203 1 94.88 116 ASP B C 1
ATOM 2251 O O . ASP B 1 116 ? -5.68 -2.557 -5.305 1 94.88 116 ASP B O 1
ATOM 2255 N N . LEU B 1 117 ? -4.391 -1.188 -4.152 1 97.31 117 LEU B N 1
ATOM 2256 C CA . LEU B 1 117 ? -4.316 -2.078 -2.998 1 97.31 117 LEU B CA 1
ATOM 2257 C C . LEU B 1 117 ? -5.688 -2.24 -2.348 1 97.31 117 LEU B C 1
ATOM 2259 O O . LEU B 1 117 ? -6.07 -3.348 -1.964 1 97.31 117 LEU B O 1
ATOM 2263 N N . VAL B 1 118 ? -6.402 -1.172 -2.25 1 97.25 118 VAL B N 1
ATOM 2264 C CA . VAL B 1 118 ? -7.746 -1.223 -1.687 1 97.25 118 VAL B CA 1
ATOM 2265 C C . VAL B 1 118 ? -8.648 -2.082 -2.57 1 97.25 118 VAL B C 1
ATOM 2267 O O . VAL B 1 118 ? -9.422 -2.9 -2.07 1 97.25 118 VAL B O 1
ATOM 2270 N N . GLU B 1 119 ? -8.594 -1.902 -3.85 1 95.88 119 GLU B N 1
ATOM 2271 C CA . GLU B 1 119 ? -9.375 -2.719 -4.77 1 95.88 119 GLU B CA 1
ATOM 2272 C C . GLU B 1 119 ? -9.039 -4.199 -4.617 1 95.88 119 GLU B C 1
ATOM 2274 O O . GLU B 1 119 ? -9.938 -5.047 -4.637 1 95.88 119 GLU B O 1
ATOM 2279 N N . LEU B 1 120 ? -7.746 -4.492 -4.43 1 95.94 120 LEU B N 1
ATOM 2280 C CA . LEU B 1 120 ? -7.32 -5.879 -4.273 1 95.94 120 LEU B CA 1
ATOM 2281 C C . LEU B 1 120 ? -7.895 -6.488 -3 1 95.94 120 LEU B C 1
ATOM 2283 O O . LEU B 1 120 ? -8.172 -7.688 -2.949 1 95.94 120 LEU B O 1
ATOM 2287 N N . SER B 1 121 ? -8.039 -5.648 -1.99 1 96.75 121 SER B N 1
ATOM 2288 C CA . SER B 1 121 ? -8.57 -6.152 -0.728 1 96.75 121 SER B CA 1
ATOM 2289 C C . SER B 1 121 ? -10.016 -6.625 -0.886 1 96.75 121 SER B C 1
ATOM 2291 O O . SER B 1 121 ? -10.492 -7.449 -0.103 1 96.75 121 SER B O 1
ATOM 2293 N N . ASN B 1 122 ? -10.688 -6.121 -1.915 1 95.19 122 ASN B N 1
ATOM 2294 C CA . ASN B 1 122 ? -12.086 -6.469 -2.129 1 95.19 122 ASN B CA 1
ATOM 2295 C C . ASN B 1 122 ? -12.242 -7.523 -3.223 1 95.19 122 ASN B C 1
ATOM 2297 O O . ASN B 1 122 ? -13.352 -7.98 -3.498 1 95.19 122 ASN B O 1
ATOM 2301 N N . LEU B 1 123 ? -11.109 -7.887 -3.816 1 94.56 123 LEU B N 1
ATOM 2302 C CA . LEU B 1 123 ? -11.148 -8.859 -4.902 1 94.56 123 LEU B CA 1
ATOM 2303 C C . LEU B 1 123 ? -11.336 -10.273 -4.359 1 94.56 123 LEU B C 1
ATOM 2305 O O . LEU B 1 123 ? -10.695 -10.648 -3.373 1 94.56 123 LEU B O 1
ATOM 2309 N N . GLN B 1 124 ? -12.328 -10.953 -4.863 1 91.56 124 GLN B N 1
ATOM 2310 C CA . GLN B 1 124 ? -12.508 -12.383 -4.605 1 91.56 124 GLN B CA 1
ATOM 2311 C C . GLN B 1 124 ? -12.344 -13.195 -5.883 1 91.56 124 GLN B C 1
ATOM 2313 O O . GLN B 1 124 ? -12.914 -12.859 -6.922 1 91.56 124 GLN B O 1
ATOM 2318 N N . LEU B 1 125 ? -11.445 -14.086 -5.812 1 92.06 125 LEU B N 1
ATOM 2319 C CA . LEU B 1 125 ? -11.258 -14.961 -6.965 1 92.06 125 LEU B CA 1
ATOM 2320 C C . LEU B 1 125 ? -12.328 -16.047 -7 1 92.06 125 LEU B C 1
ATOM 2322 O O . LEU B 1 125 ? -12.016 -17.234 -6.953 1 92.06 125 LEU B O 1
ATOM 2326 N N . THR B 1 126 ? -13.68 -15.383 -7.086 1 86.44 126 THR B N 1
ATOM 2327 C CA . THR B 1 126 ? -14.836 -16.266 -7.16 1 86.44 126 THR B CA 1
ATOM 2328 C C . THR B 1 126 ? -15.297 -16.438 -8.602 1 86.44 126 THR B C 1
ATOM 2330 O O . THR B 1 126 ? -15.211 -15.5 -9.398 1 86.44 126 THR B O 1
ATOM 2333 N N . GLY B 1 127 ? -15.523 -17.578 -9.086 1 87.94 127 GLY B N 1
ATOM 2334 C CA . GLY B 1 127 ? -15.961 -17.859 -10.445 1 87.94 127 GLY B CA 1
ATOM 2335 C C . GLY B 1 127 ? -14.883 -18.5 -11.289 1 87.94 127 GLY B C 1
ATOM 2336 O O . GLY B 1 127 ? -13.719 -18.109 -11.234 1 87.94 127 GLY B O 1
ATOM 2337 N N . LEU B 1 128 ? -15.328 -19.188 -12.109 1 87.94 128 LEU B N 1
ATOM 2338 C CA . LEU B 1 128 ? -14.406 -20.016 -12.883 1 87.94 128 LEU B CA 1
ATOM 2339 C C . LEU B 1 128 ? -13.617 -19.172 -13.875 1 87.94 128 LEU B C 1
ATOM 2341 O O . LEU B 1 128 ? -12.406 -19.359 -14.039 1 87.94 128 LEU B O 1
ATOM 2345 N N . LYS B 1 129 ? -14.266 -18.203 -14.453 1 89.19 129 LYS B N 1
ATOM 2346 C CA . LYS B 1 129 ? -13.602 -17.359 -15.453 1 89.19 129 LYS B CA 1
ATOM 2347 C C . LYS B 1 129 ? -12.477 -16.531 -14.82 1 89.19 129 LYS B C 1
ATOM 2349 O O . LYS B 1 129 ? -11.383 -16.438 -15.375 1 89.19 129 LYS B O 1
ATOM 2354 N N . ILE B 1 130 ? -12.688 -15.953 -13.68 1 92.56 130 ILE B N 1
ATOM 2355 C CA . ILE B 1 130 ? -11.703 -15.133 -12.984 1 92.56 130 ILE B CA 1
ATOM 2356 C C . ILE B 1 130 ? -10.547 -16.016 -12.508 1 92.56 130 ILE B C 1
ATOM 2358 O O . ILE B 1 130 ? -9.383 -15.625 -12.602 1 92.56 130 ILE B O 1
ATOM 2362 N N . GLN B 1 131 ? -10.875 -17.172 -12.008 1 94.62 131 GLN B N 1
ATOM 2363 C CA . GLN B 1 131 ? -9.844 -18.094 -11.539 1 94.62 131 GLN B CA 1
ATOM 2364 C C . GLN B 1 131 ? -8.938 -18.531 -12.68 1 94.62 131 GLN B C 1
ATOM 2366 O O . GLN B 1 131 ? -7.715 -18.594 -12.523 1 94.62 131 GLN B O 1
ATOM 2371 N N . ARG B 1 132 ? -9.562 -18.812 -13.82 1 94.56 132 ARG B N 1
ATOM 2372 C CA . ARG B 1 132 ? -8.789 -19.203 -14.992 1 94.56 132 ARG B CA 1
ATOM 2373 C C . ARG B 1 132 ? -7.816 -18.094 -15.398 1 94.56 132 ARG B C 1
ATOM 2375 O O . ARG B 1 132 ? -6.645 -18.359 -15.68 1 94.56 132 ARG B O 1
ATOM 2382 N N . LYS B 1 133 ? -8.258 -16.922 -15.406 1 94.06 133 LYS B N 1
ATOM 2383 C CA . LYS B 1 133 ? -7.41 -15.781 -15.766 1 94.06 133 LYS B CA 1
ATOM 2384 C C . LYS B 1 133 ? -6.301 -15.57 -14.742 1 94.06 133 LYS B C 1
ATOM 2386 O O . LYS B 1 133 ? -5.152 -15.312 -15.109 1 94.06 133 LYS B O 1
ATOM 2391 N N . ALA B 1 134 ? -6.676 -15.656 -13.477 1 95.94 134 ALA B N 1
ATOM 2392 C CA . ALA B 1 134 ? -5.68 -15.516 -12.422 1 95.94 134 ALA B CA 1
ATOM 2393 C C . ALA B 1 134 ? -4.586 -16.562 -12.555 1 95.94 134 ALA B C 1
ATOM 2395 O O . ALA B 1 134 ? -3.396 -16.25 -12.43 1 95.94 134 ALA B O 1
ATOM 2396 N N . VAL B 1 135 ? -4.977 -17.781 -12.844 1 95.88 135 VAL B N 1
ATOM 2397 C CA . VAL B 1 135 ? -4.016 -18.875 -12.992 1 95.88 135 VAL B CA 1
ATOM 2398 C C . VAL B 1 135 ? -3.109 -18.594 -14.188 1 95.88 135 VAL B C 1
ATOM 2400 O O . VAL B 1 135 ? -1.894 -18.781 -14.117 1 95.88 135 VAL B O 1
ATOM 2403 N N . SER B 1 136 ? -3.66 -18.125 -15.203 1 94.62 136 SER B N 1
ATOM 2404 C CA . SER B 1 136 ? -2.898 -17.828 -16.406 1 94.62 136 SER B CA 1
ATOM 2405 C C . SER B 1 136 ? -1.882 -16.719 -16.172 1 94.62 136 SER B C 1
ATOM 2407 O O . SER B 1 136 ? -0.852 -16.656 -16.844 1 94.62 136 SER B O 1
ATOM 2409 N N . GLU B 1 137 ? -2.15 -15.812 -15.195 1 95.25 137 GLU B N 1
ATOM 2410 C CA . GLU B 1 137 ? -1.289 -14.664 -14.93 1 95.25 137 GLU B CA 1
ATOM 2411 C C . GLU B 1 137 ? -0.255 -14.992 -13.852 1 95.25 137 GLU B C 1
ATOM 2413 O O . GLU B 1 137 ? 0.671 -14.211 -13.617 1 95.25 137 GLU B O 1
ATOM 2418 N N . LEU B 1 138 ? -0.34 -16.141 -13.211 1 94 138 LEU B N 1
ATOM 2419 C CA . LEU B 1 138 ? 0.408 -16.422 -11.992 1 94 138 LEU B CA 1
ATOM 2420 C C . LEU B 1 138 ? 1.906 -16.25 -12.219 1 94 138 LEU B C 1
ATOM 2422 O O . LEU B 1 138 ? 2.576 -15.523 -11.492 1 94 138 LEU B O 1
ATOM 2426 N N . PHE B 1 139 ? 2.482 -16.859 -13.219 1 88.88 139 PHE B N 1
ATOM 2427 C CA . PHE B 1 139 ? 3.92 -16.812 -13.469 1 88.88 139 PHE B CA 1
ATOM 2428 C C . PHE B 1 139 ? 4.367 -15.383 -13.781 1 88.88 139 PHE B C 1
ATOM 2430 O O . PHE B 1 139 ? 5.375 -14.914 -13.258 1 88.88 139 PHE B O 1
ATOM 2437 N N . SER B 1 140 ? 3.588 -14.719 -14.641 1 88.31 140 SER B N 1
ATOM 2438 C CA . SER B 1 140 ? 3.922 -13.352 -15.031 1 88.31 140 SER B CA 1
ATOM 2439 C C . SER B 1 140 ? 3.873 -12.406 -13.828 1 88.31 140 SER B C 1
ATOM 2441 O O . SER B 1 140 ? 4.688 -11.492 -13.719 1 88.31 140 SER B O 1
ATOM 2443 N N . VAL B 1 141 ? 2.92 -12.617 -12.953 1 92.88 141 VAL B N 1
ATOM 2444 C CA . VAL B 1 141 ? 2.783 -11.797 -11.75 1 92.88 141 VAL B CA 1
ATOM 2445 C C . VAL B 1 141 ? 4.004 -11.984 -10.852 1 92.88 141 VAL B C 1
ATOM 2447 O O . VAL B 1 141 ? 4.594 -11.008 -10.383 1 92.88 141 VAL B O 1
ATOM 2450 N N . LEU B 1 142 ? 4.406 -13.25 -10.664 1 89.94 142 LEU B N 1
ATOM 2451 C CA . LEU B 1 142 ? 5.582 -13.539 -9.852 1 89.94 142 LEU B CA 1
ATOM 2452 C C . LEU B 1 142 ? 6.836 -12.945 -10.484 1 89.94 142 LEU B C 1
ATOM 2454 O O . LEU B 1 142 ? 7.664 -12.352 -9.781 1 89.94 142 LEU B O 1
ATOM 2458 N N . GLN B 1 143 ? 6.98 -12.984 -11.734 1 85.06 143 GLN B N 1
ATOM 2459 C CA . GLN B 1 143 ? 8.141 -12.445 -12.438 1 85.06 143 GLN B CA 1
ATOM 2460 C C . GLN B 1 143 ? 8.227 -10.93 -12.266 1 85.06 143 GLN B C 1
ATOM 2462 O O . GLN B 1 143 ? 9.297 -10.398 -11.984 1 85.06 143 GLN B O 1
ATOM 2467 N N . LYS B 1 144 ? 7.141 -10.305 -12.391 1 86.5 144 LYS B N 1
ATOM 2468 C CA . LYS B 1 144 ? 7.121 -8.852 -12.328 1 86.5 144 LYS B CA 1
ATOM 2469 C C . LYS B 1 144 ? 7.383 -8.359 -10.906 1 86.5 144 LYS B C 1
ATOM 2471 O O . LYS B 1 144 ? 8.039 -7.336 -10.703 1 86.5 144 LYS B O 1
ATOM 2476 N N . LEU B 1 145 ? 6.938 -9.07 -9.938 1 90.94 145 LEU B N 1
ATOM 2477 C CA . LEU B 1 145 ? 6.949 -8.539 -8.578 1 90.94 145 LEU B CA 1
ATOM 2478 C C . LEU B 1 145 ? 8.125 -9.094 -7.785 1 90.94 145 LEU B C 1
ATOM 2480 O O . LEU B 1 145 ? 8.586 -8.477 -6.824 1 90.94 145 LEU B O 1
ATOM 2484 N N . VAL B 1 146 ? 8.547 -10.234 -8.047 1 81.31 146 VAL B N 1
ATOM 2485 C CA . VAL B 1 146 ? 9.641 -10.836 -7.297 1 81.31 146 VAL B CA 1
ATOM 2486 C C . VAL B 1 146 ? 10.977 -10.406 -7.906 1 81.31 146 VAL B C 1
ATOM 2488 O O . VAL B 1 146 ? 11.969 -10.234 -7.191 1 81.31 146 VAL B O 1
ATOM 2491 N N . GLU B 1 147 ? 10.984 -10.234 -9.25 1 66.88 147 GLU B N 1
ATOM 2492 C CA . GLU B 1 147 ? 12.227 -9.836 -9.914 1 66.88 147 GLU B CA 1
ATOM 2493 C C . GLU B 1 147 ? 12.68 -8.453 -9.445 1 66.88 147 GLU B C 1
ATOM 2495 O O . GLU B 1 147 ? 11.867 -7.527 -9.352 1 66.88 147 GLU B O 1
ATOM 2500 N N . THR B 1 148 ? 13.633 -8.422 -8.633 1 56 148 THR B N 1
ATOM 2501 C CA . THR B 1 148 ? 14.242 -7.145 -8.281 1 56 148 THR B CA 1
ATOM 2502 C C . THR B 1 148 ? 15.141 -6.648 -9.414 1 56 148 THR B C 1
ATOM 2504 O O . THR B 1 148 ? 15.781 -7.445 -10.102 1 56 148 THR B O 1
ATOM 2507 N N . SER B 1 149 ? 14.656 -5.672 -10.047 1 45.72 149 SER B N 1
ATOM 2508 C CA . SER B 1 149 ? 15.453 -5.031 -11.094 1 45.72 149 SER B CA 1
ATOM 2509 C C . SER B 1 149 ? 16.938 -5.094 -10.773 1 45.72 149 SER B C 1
ATOM 2511 O O . SER B 1 149 ? 17.344 -4.863 -9.633 1 45.72 149 SER B O 1
ATOM 2513 N N . THR B 1 150 ? 17.594 -6.082 -11.289 1 44.22 150 THR B N 1
ATOM 2514 C CA . THR B 1 150 ? 19.047 -5.938 -11.281 1 44.22 150 THR B CA 1
ATOM 2515 C C . THR B 1 150 ? 19.438 -4.488 -11.523 1 44.22 150 THR B C 1
ATOM 2517 O O . THR B 1 150 ? 18.953 -3.852 -12.461 1 44.22 150 THR B O 1
ATOM 2520 N N . SER B 1 151 ? 19.5 -3.793 -10.5 1 41.22 151 SER B N 1
ATOM 2521 C CA . SER B 1 151 ? 20.172 -2.514 -10.711 1 41.22 151 SER B CA 1
ATOM 2522 C C . SER B 1 151 ? 21.188 -2.605 -11.844 1 41.22 151 SER B C 1
ATOM 2524 O O . SER B 1 151 ? 22.016 -3.525 -11.875 1 41.22 151 SER B O 1
ATOM 2526 N N . LYS B 1 152 ? 20.828 -2.143 -12.93 1 43.47 152 LYS B N 1
ATOM 2527 C CA . LYS B 1 152 ? 21.906 -1.949 -13.906 1 43.47 152 LYS B CA 1
ATOM 2528 C C . LYS B 1 152 ? 23.219 -1.584 -13.211 1 43.47 152 LYS B C 1
ATOM 2530 O O . LYS B 1 152 ? 23.297 -0.558 -12.531 1 43.47 152 LYS B O 1
ATOM 2535 N N . ARG B 1 153 ? 23.984 -2.523 -12.711 1 38.28 153 ARG B N 1
ATOM 2536 C CA . ARG B 1 153 ? 25.344 -2.158 -12.328 1 38.28 153 ARG B CA 1
ATOM 2537 C C . ARG B 1 153 ? 25.938 -1.137 -13.297 1 38.28 153 ARG B C 1
ATOM 2539 O O . ARG B 1 153 ? 25.875 -1.326 -14.516 1 38.28 153 ARG B O 1
ATOM 2546 N N . LYS B 1 154 ? 26 0.048 -12.938 1 40.06 154 LYS B N 1
ATOM 2547 C CA . LYS B 1 154 ? 26.844 0.99 -13.664 1 40.06 154 LYS B CA 1
ATOM 2548 C C . LYS B 1 154 ? 28.141 0.323 -14.117 1 40.06 154 LYS B C 1
ATOM 2550 O O . LYS B 1 154 ? 28.844 -0.278 -13.312 1 40.06 154 LYS B O 1
ATOM 2555 N N . ARG B 1 155 ? 28.219 -0.157 -15.289 1 37.91 155 ARG B N 1
ATOM 2556 C CA . ARG B 1 155 ? 29.469 -0.526 -15.969 1 37.91 155 ARG B CA 1
ATOM 2557 C C . ARG B 1 155 ? 30.594 0.426 -15.602 1 37.91 155 ARG B C 1
ATOM 2559 O O . ARG B 1 155 ? 30.469 1.641 -15.773 1 37.91 155 ARG B O 1
ATOM 2566 N N . SER B 1 156 ? 31.359 0.132 -14.594 1 41.34 156 SER B N 1
ATOM 2567 C CA . SER B 1 156 ? 32.625 0.812 -14.289 1 41.34 156 SER B CA 1
ATOM 2568 C C . SER B 1 156 ? 33.406 1.086 -15.555 1 41.34 156 SER B C 1
ATOM 2570 O O . SER B 1 156 ? 33.719 0.168 -16.328 1 41.34 156 SER B O 1
ATOM 2572 N N . GLN B 1 157 ? 33.188 2.158 -16.219 1 44.34 157 GLN B N 1
ATOM 2573 C CA . GLN B 1 157 ? 34.094 2.578 -17.281 1 44.34 157 GLN B CA 1
ATOM 2574 C C . GLN B 1 157 ? 35.531 2.506 -16.828 1 44.34 157 GLN B C 1
ATOM 2576 O O . GLN B 1 157 ? 35.875 2.91 -15.711 1 44.34 157 GLN B O 1
ATOM 2581 N N . SER B 1 158 ? 36.25 1.522 -17.25 1 46.88 158 SER B N 1
ATOM 2582 C CA . SER B 1 158 ? 37.719 1.406 -17.125 1 46.88 158 SER B CA 1
ATOM 2583 C C . SER B 1 158 ? 38.375 2.77 -17.219 1 46.88 158 SER B C 1
ATOM 2585 O O . SER B 1 158 ? 38.062 3.564 -18.109 1 46.88 158 SER B O 1
ATOM 2587 N N . PRO B 1 159 ? 38.938 3.256 -16.109 1 47.03 159 PRO B N 1
ATOM 2588 C CA . PRO B 1 159 ? 39.719 4.48 -16.203 1 47.03 159 PRO B CA 1
ATOM 2589 C C . PRO B 1 159 ? 40.656 4.492 -17.422 1 47.03 159 PRO B C 1
ATOM 2591 O O . PRO B 1 159 ? 41.25 3.469 -17.766 1 47.03 159 PRO B O 1
ATOM 2594 N N . LYS B 1 160 ? 40.5 5.355 -18.328 1 47 160 LYS B N 1
ATOM 2595 C CA . LYS B 1 160 ? 41.469 5.648 -19.391 1 47 160 LYS B CA 1
ATOM 2596 C C . LYS B 1 160 ? 42.875 5.809 -18.844 1 47 160 LYS B C 1
ATOM 2598 O O . LYS B 1 160 ? 43.094 6.586 -17.922 1 47 160 LYS B O 1
ATOM 2603 N N . ARG B 1 161 ? 43.75 4.77 -18.906 1 43.88 161 ARG B N 1
ATOM 2604 C CA . ARG B 1 161 ? 45.188 4.875 -18.719 1 43.88 161 ARG B CA 1
ATOM 2605 C C . ARG B 1 161 ? 45.75 6.113 -19.406 1 43.88 161 ARG B C 1
ATOM 2607 O O . ARG B 1 161 ? 45.594 6.27 -20.625 1 43.88 161 ARG B O 1
ATOM 2614 N N . CYS B 1 162 ? 45.594 7.227 -18.812 1 36.19 162 CYS B N 1
ATOM 2615 C CA . CYS B 1 162 ? 46.375 8.336 -19.359 1 36.19 162 CYS B CA 1
ATOM 2616 C C . CYS B 1 162 ? 47.812 7.918 -19.609 1 36.19 162 CYS B C 1
ATOM 2618 O O . CYS B 1 162 ? 48.469 7.383 -18.703 1 36.19 162 CYS B O 1
ATOM 2620 N N . ARG B 1 163 ? 48.312 7.547 -20.797 1 44.78 163 ARG B N 1
ATOM 2621 C CA . ARG B 1 163 ? 49.656 7.461 -21.328 1 44.78 163 ARG B CA 1
ATOM 2622 C C . ARG B 1 163 ? 50.406 8.781 -21.125 1 44.78 163 ARG B C 1
ATOM 2624 O O . ARG B 1 163 ? 50.219 9.734 -21.891 1 44.78 163 ARG B O 1
ATOM 2631 N N . CYS B 1 164 ? 50.344 9.414 -19.969 1 29.7 164 CYS B N 1
ATOM 2632 C CA . CYS B 1 164 ? 51.438 10.352 -19.875 1 29.7 164 CYS B CA 1
ATOM 2633 C C . CYS B 1 164 ? 52.781 9.625 -19.625 1 29.7 164 CYS B C 1
ATOM 2635 O O . CYS B 1 164 ? 52.781 8.539 -19.047 1 29.7 164 CYS B O 1
#

Radius of gyration: 24.64 Å; Cα contacts (8 Å, |Δi|>4): 320; chains: 2; bounding box: 72×67×54 Å

Foldseek 3Di:
DDPVVVVLVVQQVVCVLLVNPVGPVVSVLLVVLVVVVCVVVVCPDPCVPPDDDDPCVVCVPPDDDLSSLLVLLVVLVVVLVVLVVPDCVDPSSVVNNVSSVSSNVSSVVSPVVNVVVVVVVVDDCDDDVSVVVCVVCVVVVCCVPVDDPPPPPPPPPPPPPPPD/DDPVVVVLVVQQVVCVLLVNPVGPVVSVLLVVLVVVVCVVVVCPDPCVPPDDDDPCVVCVPPDDDLSSLLVLLVVLVVVLVVLVVPDCVDVSSVVNNVSSVSSNVSSVVSPVVNVVVVVVVVDDCDDDVSVVVCVVCVVVVCCVPVDDPPPPPPPPPDPDPPPD